Protein AF-A0A8T4H0W1-F1 (afdb_monomer)

Structure (mmCIF, N/CA/C/O backbone):
data_AF-A0A8T4H0W1-F1
#
_entry.id   AF-A0A8T4H0W1-F1
#
loop_
_atom_site.group_PDB
_atom_site.id
_atom_site.type_symbol
_atom_site.label_atom_id
_atom_site.label_alt_id
_atom_site.label_comp_id
_atom_site.label_asym_id
_atom_site.label_entity_id
_atom_site.label_seq_id
_atom_site.pdbx_PDB_ins_code
_atom_site.Cartn_x
_atom_site.Cartn_y
_atom_site.Cartn_z
_atom_site.occupancy
_atom_site.B_iso_or_equiv
_atom_site.auth_seq_id
_atom_site.auth_comp_id
_atom_site.auth_asym_id
_atom_site.auth_atom_id
_atom_site.pdbx_PDB_model_num
ATOM 1 N N . MET A 1 1 ? -12.159 -59.576 -8.778 1.00 46.31 1 MET A N 1
ATOM 2 C CA . MET A 1 1 ? -11.581 -59.715 -7.420 1.00 46.31 1 MET A CA 1
ATOM 3 C C . MET A 1 1 ? -10.291 -60.525 -7.482 1.00 46.31 1 MET A C 1
ATOM 5 O O . MET A 1 1 ? -10.367 -61.716 -7.744 1.00 46.31 1 MET A O 1
ATOM 9 N N . LYS A 1 2 ? -9.128 -59.912 -7.227 1.00 35.97 2 LYS A N 1
ATOM 10 C CA . LYS A 1 2 ? -7.898 -60.604 -6.795 1.00 35.97 2 LYS A CA 1
ATOM 11 C C . LYS A 1 2 ? -7.180 -59.714 -5.774 1.00 35.97 2 LYS A C 1
ATOM 13 O O . LYS A 1 2 ? -7.094 -58.505 -5.966 1.00 35.97 2 LYS A O 1
ATOM 18 N N . ARG A 1 3 ? -6.802 -60.322 -4.647 1.00 38.62 3 ARG A N 1
ATOM 19 C CA . ARG A 1 3 ? -6.199 -59.701 -3.457 1.00 38.62 3 ARG A CA 1
ATOM 20 C C . ARG A 1 3 ? -4.683 -59.493 -3.627 1.00 38.62 3 ARG A C 1
ATOM 22 O O . ARG A 1 3 ? -4.053 -60.133 -4.459 1.00 38.62 3 ARG A O 1
ATOM 29 N N . ARG A 1 4 ? -4.188 -58.576 -2.790 1.00 47.25 4 ARG A N 1
ATOM 30 C CA . ARG A 1 4 ? -2.838 -58.018 -2.573 1.00 47.25 4 ARG A CA 1
ATOM 31 C C . ARG A 1 4 ? -1.704 -59.043 -2.409 1.00 47.25 4 ARG A C 1
ATOM 33 O O . ARG A 1 4 ? -1.961 -60.139 -1.933 1.00 47.25 4 ARG A O 1
ATOM 40 N N . ASN A 1 5 ? -0.467 -58.573 -2.609 1.00 34.94 5 ASN A N 1
ATOM 41 C CA . ASN A 1 5 ? 0.683 -58.871 -1.743 1.00 34.94 5 ASN A CA 1
ATOM 42 C C . ASN A 1 5 ? 1.580 -57.621 -1.612 1.00 34.94 5 ASN A C 1
ATOM 44 O O . ASN A 1 5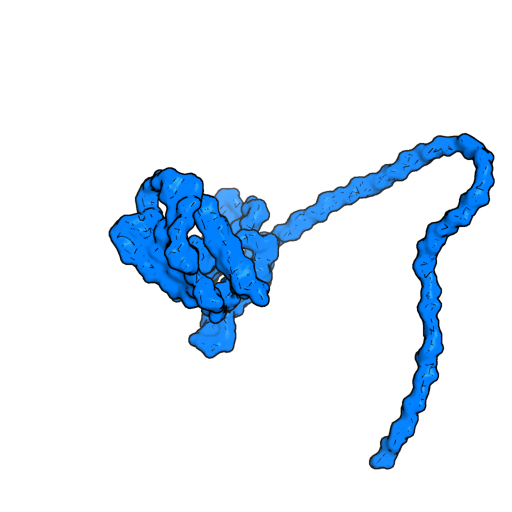 ? 1.856 -56.949 -2.601 1.00 34.94 5 ASN A O 1
ATOM 48 N N . TYR A 1 6 ? 1.981 -57.320 -0.375 1.00 40.03 6 TYR A N 1
ATOM 49 C CA . TYR A 1 6 ? 2.989 -56.332 0.040 1.00 40.03 6 TYR A CA 1
ATOM 50 C C . TYR A 1 6 ? 4.237 -57.089 0.530 1.00 40.03 6 TYR A C 1
ATOM 52 O O . TYR A 1 6 ? 4.055 -58.184 1.055 1.00 40.03 6 TYR A O 1
ATOM 60 N N . LEU A 1 7 ? 5.435 -56.493 0.390 1.00 37.09 7 LEU A N 1
ATOM 61 C CA . LEU A 1 7 ? 6.687 -56.623 1.192 1.00 37.09 7 LEU A CA 1
ATOM 62 C C . LEU A 1 7 ? 7.820 -55.942 0.370 1.00 37.09 7 LEU A C 1
ATOM 64 O O . LEU A 1 7 ? 8.020 -56.311 -0.781 1.00 37.09 7 LEU A O 1
ATOM 68 N N . THR A 1 8 ? 8.338 -54.758 0.738 1.00 37.19 8 THR A N 1
ATOM 69 C CA . THR A 1 8 ? 9.458 -54.418 1.667 1.00 37.19 8 THR A CA 1
ATOM 70 C C . THR A 1 8 ? 10.874 -54.845 1.250 1.00 37.19 8 THR A C 1
ATOM 72 O O . THR A 1 8 ? 11.216 -56.016 1.369 1.00 37.19 8 THR A O 1
ATOM 75 N N . THR A 1 9 ? 11.707 -53.834 0.973 1.00 41.16 9 THR A N 1
ATOM 76 C CA . THR A 1 9 ? 13.179 -53.747 1.159 1.00 41.16 9 THR A CA 1
ATOM 77 C C . THR A 1 9 ? 13.434 -52.228 1.257 1.00 41.16 9 THR A C 1
ATOM 79 O O . THR A 1 9 ? 13.045 -51.522 0.335 1.00 41.16 9 THR A O 1
ATOM 82 N N . VAL A 1 10 ? 13.793 -51.543 2.351 1.00 37.66 10 VAL A N 1
ATOM 83 C CA . VAL A 1 10 ? 14.810 -51.654 3.421 1.00 37.66 10 VAL A CA 1
ATOM 84 C C . VAL A 1 10 ? 16.250 -51.736 2.913 1.00 37.66 10 VAL A C 1
ATOM 86 O O . VAL A 1 10 ? 16.681 -52.774 2.433 1.00 37.66 10 VAL A O 1
ATOM 89 N N . GLY A 1 11 ? 16.994 -50.646 3.118 1.00 31.00 11 GLY A N 1
ATOM 90 C CA . GLY A 1 11 ? 18.449 -50.545 2.963 1.00 31.00 11 GLY A CA 1
ATOM 91 C C . GLY A 1 11 ? 18.825 -49.468 1.943 1.00 31.00 11 GLY A C 1
ATOM 92 O O . GLY A 1 11 ? 18.401 -49.535 0.802 1.00 31.00 11 GLY A O 1
ATOM 93 N N . GLY A 1 12 ? 19.584 -48.427 2.257 1.00 31.94 12 GLY A N 1
ATOM 94 C CA . GLY A 1 12 ? 20.280 -48.066 3.480 1.00 31.94 12 GLY A CA 1
ATOM 95 C C . GLY A 1 12 ? 21.006 -46.741 3.228 1.00 31.94 12 GLY A C 1
ATOM 96 O O . GLY A 1 12 ? 21.471 -46.470 2.125 1.00 31.94 12 GLY A O 1
ATOM 97 N N . ILE A 1 13 ? 21.024 -45.915 4.265 1.00 37.56 13 ILE A N 1
ATOM 98 C CA . ILE A 1 13 ? 21.773 -44.663 4.432 1.00 37.56 13 ILE A CA 1
ATOM 99 C C . ILE A 1 13 ? 23.273 -45.006 4.298 1.00 37.56 13 ILE A C 1
ATOM 101 O O . ILE A 1 13 ? 23.685 -46.068 4.756 1.00 37.56 13 ILE A O 1
ATOM 105 N N . ALA A 1 14 ? 24.117 -44.254 3.594 1.00 36.09 14 ALA A N 1
ATOM 106 C CA . ALA A 1 14 ? 24.919 -43.112 4.063 1.00 36.09 14 ALA A CA 1
ATOM 107 C C . ALA A 1 14 ? 26.118 -43.034 3.078 1.00 36.09 14 ALA A C 1
ATOM 109 O O . ALA A 1 14 ? 26.501 -44.053 2.514 1.00 36.09 14 ALA A O 1
ATOM 110 N N . LEU A 1 15 ? 26.756 -41.900 2.796 1.00 37.56 15 LEU A N 1
ATOM 111 C CA . LEU A 1 15 ? 27.700 -41.276 3.718 1.00 37.56 15 LEU A CA 1
ATOM 112 C C . LEU A 1 15 ? 28.045 -39.860 3.238 1.00 37.56 15 LEU A C 1
ATOM 114 O O . LEU A 1 15 ? 28.548 -39.644 2.139 1.00 37.56 15 LEU A O 1
ATOM 118 N N . THR A 1 16 ? 27.800 -38.918 4.140 1.00 44.41 16 THR A N 1
ATOM 119 C CA . THR A 1 16 ? 28.558 -37.681 4.347 1.00 44.41 16 THR A CA 1
ATOM 120 C C . THR A 1 16 ? 30.069 -37.894 4.181 1.00 44.41 16 THR A C 1
ATOM 122 O O . THR A 1 16 ? 30.582 -38.869 4.742 1.00 44.41 16 THR A O 1
ATOM 125 N N . PRO A 1 17 ? 30.828 -36.985 3.543 1.00 39.78 17 PRO A N 1
ATOM 126 C CA . PRO A 1 17 ? 32.269 -36.970 3.733 1.00 39.78 17 PRO A CA 1
ATOM 127 C C . PRO A 1 17 ? 32.558 -36.489 5.160 1.00 39.78 17 PRO A C 1
ATOM 129 O O . PRO A 1 17 ? 32.426 -35.312 5.492 1.00 39.78 17 PRO A O 1
ATOM 132 N N . ALA A 1 18 ? 32.900 -37.443 6.023 1.00 39.34 18 ALA A N 1
ATOM 133 C CA . ALA A 1 18 ? 33.530 -37.168 7.298 1.00 39.34 18 ALA A CA 1
ATOM 134 C C . ALA A 1 18 ? 34.928 -36.597 7.029 1.00 39.34 18 ALA A C 1
ATOM 136 O O . ALA A 1 18 ? 35.741 -37.217 6.345 1.00 39.34 18 ALA A O 1
ATOM 137 N N . LEU A 1 19 ? 35.186 -35.407 7.572 1.00 35.00 19 LEU A N 1
ATOM 138 C CA . LEU A 1 19 ? 36.521 -34.846 7.739 1.00 35.00 19 LEU A CA 1
ATOM 139 C C . LEU A 1 19 ? 37.383 -35.854 8.510 1.00 35.00 19 LEU A C 1
ATOM 141 O O . LEU A 1 19 ? 37.172 -36.089 9.701 1.00 35.00 19 LEU A O 1
ATOM 145 N N . SER A 1 20 ? 38.339 -36.465 7.816 1.00 37.50 20 SER A N 1
ATOM 146 C CA . SER A 1 20 ? 39.337 -37.350 8.407 1.00 37.50 20 SER A CA 1
ATOM 147 C C . SER A 1 20 ? 40.254 -36.548 9.330 1.00 37.50 20 SER A C 1
ATOM 149 O O . SER A 1 20 ? 41.149 -35.841 8.874 1.00 37.50 20 SER A O 1
ATOM 151 N N . LEU A 1 21 ? 40.046 -36.673 10.643 1.00 35.25 21 LEU A N 1
ATOM 152 C CA . LEU A 1 21 ? 41.054 -36.339 11.644 1.00 35.25 21 LEU A CA 1
ATOM 153 C C . LEU A 1 21 ? 42.118 -37.444 11.661 1.00 35.25 21 LEU A C 1
ATOM 155 O O . LEU A 1 21 ? 41.905 -38.513 12.230 1.00 35.25 21 LEU A O 1
ATOM 159 N N . GLY A 1 22 ? 43.277 -37.160 11.072 1.00 33.25 22 GLY A N 1
ATOM 160 C CA . GLY A 1 22 ? 44.528 -37.870 11.329 1.00 33.25 22 GLY A CA 1
ATOM 161 C C . GLY A 1 22 ? 45.563 -36.898 11.897 1.00 33.25 22 GLY A C 1
ATOM 162 O O . GLY A 1 22 ? 45.984 -35.979 11.205 1.00 33.25 22 GLY A O 1
ATOM 163 N N . LYS A 1 23 ? 45.953 -37.086 13.164 1.00 33.88 23 LYS A N 1
ATOM 164 C CA . LYS A 1 23 ? 47.237 -36.613 13.730 1.00 33.88 23 LYS A CA 1
ATOM 165 C C . LYS A 1 23 ? 48.342 -37.550 13.182 1.00 33.88 23 LYS A C 1
ATOM 167 O O . LYS A 1 23 ? 48.035 -38.715 12.957 1.00 33.88 23 LYS A O 1
ATOM 172 N N . THR A 1 24 ? 49.606 -37.195 12.941 1.00 30.95 24 THR A N 1
ATOM 173 C CA . THR A 1 24 ? 50.511 -36.229 13.586 1.00 30.95 24 THR A CA 1
ATOM 174 C C . THR A 1 24 ? 51.762 -36.044 12.698 1.00 30.95 24 THR A C 1
ATOM 176 O O . THR A 1 24 ? 52.096 -36.953 11.948 1.00 30.95 24 THR A O 1
ATOM 179 N N . GLU A 1 25 ? 52.465 -34.927 12.926 1.00 32.19 25 GLU A N 1
ATOM 180 C CA . GLU A 1 25 ? 53.900 -34.645 12.685 1.00 32.19 25 GLU A CA 1
ATOM 181 C C . GLU A 1 25 ? 54.386 -34.133 11.311 1.00 32.19 25 GLU A C 1
ATOM 183 O O . GLU A 1 25 ? 54.491 -34.859 10.333 1.00 32.19 25 GLU A O 1
ATOM 188 N N . SER A 1 26 ? 54.737 -32.837 11.353 1.00 33.09 26 SER A N 1
ATOM 189 C CA . SER A 1 26 ? 55.930 -32.177 10.800 1.00 33.09 26 SER A CA 1
ATOM 190 C C . SER A 1 26 ? 56.302 -32.414 9.336 1.00 33.09 26 SER A C 1
ATOM 192 O O . SER A 1 26 ? 56.886 -33.431 9.000 1.00 33.09 26 SER A O 1
ATOM 194 N N . GLU A 1 27 ? 56.128 -31.388 8.500 1.00 35.34 27 GLU A N 1
ATOM 195 C CA . GLU A 1 27 ? 57.231 -30.542 8.015 1.00 35.34 27 GLU A CA 1
ATOM 196 C C . GLU A 1 27 ? 56.686 -29.419 7.111 1.00 35.34 27 GLU A C 1
ATOM 198 O O . GLU A 1 27 ? 55.666 -29.540 6.440 1.00 35.34 27 GLU A O 1
ATOM 203 N N . THR A 1 28 ? 57.346 -28.275 7.222 1.00 37.75 28 THR A N 1
ATOM 204 C CA . THR A 1 28 ? 57.132 -26.980 6.574 1.00 37.75 28 THR A CA 1
ATOM 205 C C . THR A 1 28 ? 57.021 -27.072 5.049 1.00 37.75 28 THR A C 1
ATOM 207 O O . THR A 1 28 ? 57.915 -27.652 4.452 1.00 37.75 28 THR A O 1
ATOM 210 N N . GLU A 1 29 ? 56.020 -26.424 4.429 1.00 37.69 29 GLU A N 1
ATOM 211 C CA . GLU A 1 29 ? 56.131 -25.683 3.148 1.00 37.69 29 GLU A CA 1
ATOM 212 C C . GLU A 1 29 ? 54.810 -24.947 2.789 1.00 37.69 29 GLU A C 1
ATOM 214 O O . GLU A 1 29 ? 53.766 -25.245 3.374 1.00 37.69 29 GLU A O 1
ATOM 219 N N . PRO A 1 30 ? 54.855 -23.880 1.960 1.00 46.12 30 PRO A N 1
ATOM 220 C CA . PRO A 1 30 ? 53.971 -22.723 2.082 1.00 46.12 30 PRO A CA 1
ATOM 221 C C . PRO A 1 30 ? 52.577 -22.941 1.490 1.00 46.12 30 PRO A C 1
ATOM 223 O O . PRO A 1 30 ? 52.388 -23.573 0.455 1.00 46.12 30 PRO A O 1
ATOM 226 N N . ASN A 1 31 ? 51.606 -22.336 2.168 1.00 39.41 31 ASN A N 1
ATOM 227 C CA . ASN A 1 31 ? 50.200 -22.265 1.799 1.00 39.41 31 ASN A CA 1
ATOM 228 C C . ASN A 1 31 ? 50.050 -21.634 0.396 1.00 39.41 31 ASN A C 1
ATOM 230 O O . ASN A 1 31 ? 50.430 -20.470 0.242 1.00 39.41 31 ASN A O 1
ATOM 234 N N . PRO A 1 32 ? 49.513 -22.330 -0.624 1.00 45.41 32 PRO A N 1
ATOM 235 C CA . PRO A 1 32 ? 49.050 -21.639 -1.812 1.00 45.41 32 PRO A CA 1
ATOM 236 C C . PRO A 1 32 ? 47.817 -20.841 -1.390 1.00 45.41 32 PRO A C 1
ATOM 238 O O . PRO A 1 32 ? 46.859 -21.403 -0.856 1.00 45.41 32 PRO A O 1
ATOM 241 N N . GLU A 1 33 ? 47.867 -19.523 -1.566 1.00 48.62 33 GLU A N 1
ATOM 242 C CA . GLU A 1 33 ? 46.694 -18.664 -1.451 1.00 48.62 33 GLU A CA 1
ATOM 243 C C . GLU A 1 33 ? 45.591 -19.273 -2.320 1.00 48.62 33 GLU A C 1
ATOM 245 O O . GLU A 1 33 ? 45.670 -19.286 -3.548 1.00 48.62 33 GLU A O 1
ATOM 250 N N . ILE A 1 34 ? 44.583 -19.862 -1.675 1.00 47.75 34 ILE A N 1
ATOM 251 C CA . ILE A 1 34 ? 43.352 -20.233 -2.352 1.00 47.75 34 ILE A CA 1
ATOM 252 C C . ILE A 1 34 ? 42.709 -18.895 -2.695 1.00 47.75 34 ILE A C 1
ATOM 254 O O . ILE A 1 34 ? 42.067 -18.272 -1.849 1.00 47.75 34 ILE A O 1
ATOM 258 N N . GLU A 1 35 ? 42.937 -18.425 -3.919 1.00 49.16 35 GLU A N 1
ATOM 259 C CA . GLU A 1 35 ? 42.109 -17.397 -4.527 1.00 49.16 35 GLU A CA 1
ATOM 260 C C . GLU A 1 35 ? 40.677 -17.934 -4.491 1.00 49.16 35 GLU A C 1
ATOM 262 O O . GLU A 1 35 ? 40.277 -18.783 -5.289 1.00 49.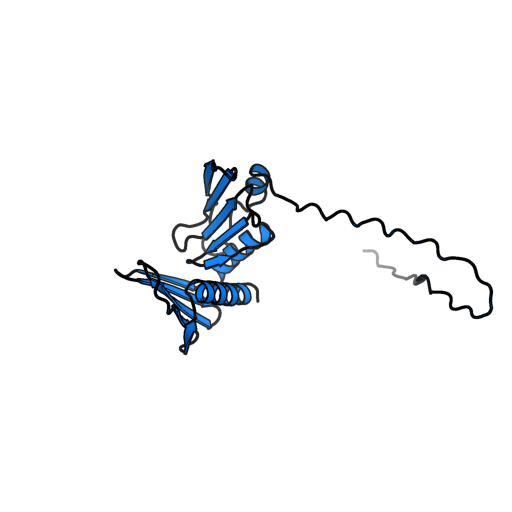16 35 GLU A O 1
ATOM 267 N N . HIS A 1 36 ? 39.906 -17.500 -3.493 1.00 48.53 36 HIS A N 1
ATOM 268 C CA . HIS A 1 36 ? 38.467 -17.665 -3.531 1.00 48.53 36 HIS A CA 1
ATOM 269 C C . HIS A 1 36 ? 38.019 -16.994 -4.832 1.00 48.53 36 HIS A C 1
ATOM 271 O O . HIS A 1 36 ? 38.284 -15.797 -4.982 1.00 48.53 36 HIS A O 1
ATOM 277 N N . PRO A 1 37 ? 37.384 -17.712 -5.780 1.00 49.34 37 PRO A N 1
ATOM 278 C CA . PRO A 1 37 ? 36.810 -17.045 -6.933 1.00 49.34 37 PRO A CA 1
ATOM 279 C C . PRO A 1 37 ? 35.890 -15.964 -6.380 1.00 49.34 37 PRO A C 1
ATOM 281 O O . PRO A 1 37 ? 35.020 -16.254 -5.551 1.00 49.34 37 PRO A O 1
ATOM 284 N N . ALA A 1 38 ? 36.157 -14.712 -6.756 1.00 57.47 38 ALA A N 1
ATOM 285 C CA . ALA A 1 38 ? 35.296 -13.602 -6.407 1.00 57.47 38 ALA A CA 1
ATOM 286 C C . ALA A 1 38 ? 33.884 -14.013 -6.824 1.00 57.47 38 ALA A C 1
ATOM 288 O O . ALA A 1 38 ? 33.645 -14.289 -7.999 1.00 57.47 38 ALA A O 1
ATOM 289 N N . LEU A 1 39 ? 32.985 -14.157 -5.848 1.00 56.38 39 LEU A N 1
ATOM 290 C CA . LEU A 1 39 ? 31.579 -14.391 -6.131 1.00 56.38 39 LEU A CA 1
ATOM 291 C C . LEU A 1 39 ? 31.144 -13.211 -6.992 1.00 56.38 39 LEU A C 1
ATOM 293 O O . L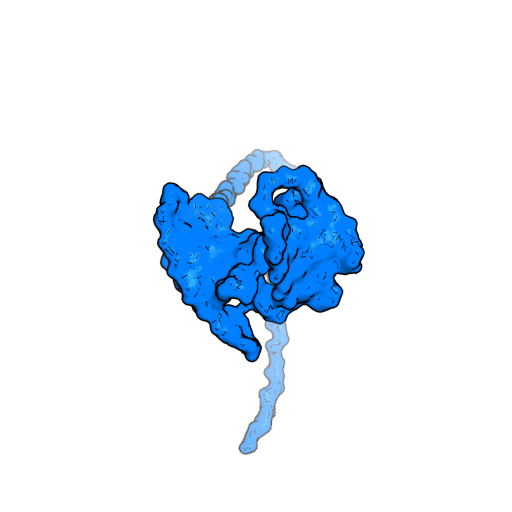EU A 1 39 ? 31.120 -12.078 -6.504 1.00 56.38 39 LEU A O 1
ATOM 297 N N . GLU A 1 40 ? 30.889 -13.459 -8.277 1.00 50.84 40 GLU A N 1
ATOM 298 C CA . GLU A 1 40 ? 30.297 -12.445 -9.135 1.00 50.84 40 GLU A CA 1
ATOM 299 C C . GLU A 1 40 ? 29.036 -11.941 -8.423 1.00 50.84 40 GLU A C 1
ATOM 301 O O . GLU A 1 40 ? 28.272 -12.757 -7.885 1.00 50.84 40 GLU A O 1
ATOM 306 N N . PRO A 1 41 ? 28.841 -10.615 -8.317 1.00 48.56 41 PRO A N 1
ATOM 307 C CA . PRO A 1 41 ? 27.645 -10.087 -7.689 1.00 48.56 41 PRO A CA 1
ATOM 308 C C . PRO A 1 41 ? 26.445 -10.687 -8.419 1.00 48.56 41 PRO A C 1
ATOM 310 O O . PRO A 1 41 ? 26.367 -10.600 -9.642 1.00 48.56 41 PRO A O 1
ATOM 313 N N . LEU A 1 42 ? 25.550 -11.337 -7.667 1.00 52.75 42 LEU A N 1
ATOM 314 C CA . LEU A 1 42 ? 24.282 -11.840 -8.191 1.00 52.75 42 LEU A CA 1
ATOM 315 C C . LEU A 1 42 ? 23.647 -10.711 -9.004 1.00 52.75 42 LEU A C 1
ATOM 317 O O . LEU A 1 42 ? 23.362 -9.654 -8.437 1.00 52.75 42 LEU A O 1
ATOM 321 N N . GLU A 1 43 ? 23.490 -10.903 -10.316 1.00 55.00 43 GLU A N 1
ATOM 322 C CA . GLU A 1 43 ? 22.835 -9.912 -11.164 1.00 55.00 43 GLU A CA 1
ATOM 323 C C . GLU A 1 43 ? 21.490 -9.553 -10.523 1.00 55.00 43 GLU A C 1
ATOM 325 O O . GLU A 1 43 ? 20.661 -10.429 -10.259 1.00 55.00 43 GLU A O 1
ATOM 330 N N . GLU A 1 44 ? 21.278 -8.267 -10.229 1.00 62.66 44 GLU A N 1
ATOM 331 C CA . GLU A 1 44 ? 19.968 -7.782 -9.812 1.00 62.66 44 GLU A CA 1
ATOM 332 C C . GLU A 1 44 ? 18.979 -8.148 -10.922 1.00 62.66 44 GLU A C 1
ATOM 334 O O . GLU A 1 44 ? 19.037 -7.603 -12.027 1.00 62.66 44 GLU A O 1
ATOM 339 N N . VAL A 1 45 ? 18.086 -9.103 -10.659 1.00 71.81 45 VAL A N 1
ATOM 340 C CA . VAL A 1 45 ? 17.085 -9.544 -11.633 1.00 71.81 45 VAL A CA 1
ATOM 341 C C . VAL A 1 45 ? 16.090 -8.401 -11.844 1.00 71.81 45 VAL A C 1
ATOM 343 O O . VAL A 1 45 ? 15.132 -8.239 -11.089 1.00 71.81 45 VAL A O 1
ATOM 346 N N . ARG A 1 46 ? 16.331 -7.572 -12.865 1.00 85.75 46 ARG A N 1
ATOM 347 C CA . ARG A 1 46 ? 15.464 -6.442 -13.228 1.00 85.75 46 ARG A CA 1
ATOM 348 C C . ARG A 1 46 ? 14.398 -6.885 -14.219 1.00 85.75 46 ARG A C 1
ATOM 350 O O . ARG A 1 46 ? 14.698 -7.499 -15.236 1.00 85.75 46 ARG A O 1
ATOM 357 N N . LEU A 1 47 ? 13.152 -6.506 -13.957 1.00 88.56 47 LEU A N 1
ATOM 358 C CA . LEU A 1 47 ? 12.021 -6.787 -14.837 1.00 88.56 47 LEU A CA 1
ATOM 359 C C . LEU A 1 47 ? 11.991 -5.803 -16.006 1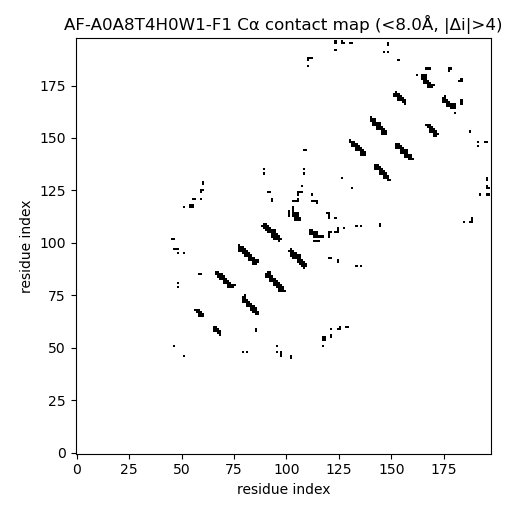.00 88.56 47 LEU A C 1
ATOM 361 O O . LEU A 1 47 ? 12.008 -4.583 -15.793 1.00 88.56 47 LEU A O 1
ATOM 365 N N . ALA A 1 48 ? 11.849 -6.314 -17.229 1.00 92.31 48 ALA A N 1
ATOM 366 C CA . ALA A 1 48 ? 11.487 -5.489 -18.374 1.00 92.31 48 ALA A CA 1
ATOM 367 C C . ALA A 1 48 ? 9.995 -5.081 -18.316 1.00 92.31 48 ALA A C 1
ATOM 369 O O . ALA A 1 48 ? 9.173 -5.781 -17.714 1.00 92.31 48 ALA A O 1
ATOM 370 N N . PRO A 1 49 ? 9.580 -3.984 -18.980 1.00 92.69 49 PRO A N 1
ATOM 371 C CA . PRO A 1 49 ? 8.195 -3.511 -18.908 1.00 92.69 49 PRO A CA 1
ATOM 372 C C . PRO A 1 49 ? 7.138 -4.512 -19.403 1.00 92.69 49 PRO A C 1
ATOM 374 O O . PRO A 1 49 ? 6.030 -4.567 -18.867 1.00 92.69 49 PRO A O 1
ATOM 377 N N . GLU A 1 50 ? 7.460 -5.299 -20.430 1.00 92.69 50 GLU A N 1
ATOM 378 C CA . GLU A 1 50 ? 6.551 -6.319 -20.971 1.00 92.69 50 GLU A CA 1
ATOM 379 C C . GLU A 1 50 ? 6.474 -7.551 -20.059 1.00 92.69 50 GLU A C 1
ATOM 381 O O . GLU A 1 50 ? 5.404 -8.135 -19.889 1.00 92.69 50 GLU A O 1
ATOM 386 N N . GLU A 1 51 ? 7.575 -7.899 -19.390 1.00 91.94 51 GLU A N 1
ATOM 387 C CA . GLU A 1 51 ? 7.591 -8.963 -18.384 1.00 91.94 51 GLU A CA 1
ATOM 388 C C . GLU A 1 51 ? 6.768 -8.578 -17.162 1.00 91.94 51 GLU A C 1
ATOM 390 O O . GLU A 1 51 ? 5.980 -9.390 -16.685 1.00 91.94 51 GLU A O 1
ATOM 395 N N . TYR A 1 52 ? 6.876 -7.325 -16.711 1.00 93.56 52 TYR A N 1
ATOM 396 C CA . TYR A 1 52 ? 6.032 -6.783 -15.651 1.00 93.56 52 TYR A CA 1
ATOM 397 C C . TYR A 1 52 ? 4.539 -6.950 -15.970 1.00 93.56 52 TYR A C 1
ATOM 399 O O . TYR A 1 52 ? 3.795 -7.465 -15.138 1.00 93.56 52 TYR A O 1
ATOM 407 N N . LYS A 1 53 ? 4.094 -6.560 -17.173 1.00 91.81 53 LYS A N 1
ATOM 408 C CA . LYS A 1 53 ? 2.681 -6.694 -17.573 1.00 91.81 53 LYS A CA 1
ATOM 409 C C . LYS A 1 53 ? 2.235 -8.151 -17.659 1.00 91.81 53 LYS A C 1
ATOM 411 O O . LYS A 1 53 ? 1.120 -8.460 -17.265 1.00 91.81 53 LYS A O 1
ATOM 416 N N . ARG A 1 54 ? 3.101 -9.038 -18.157 1.00 90.62 54 ARG A N 1
ATOM 417 C CA . ARG A 1 54 ? 2.810 -10.474 -18.280 1.00 90.62 54 ARG A CA 1
ATOM 418 C C . ARG A 1 54 ? 2.716 -11.174 -16.922 1.00 90.62 54 ARG A C 1
ATOM 420 O O . ARG A 1 54 ? 1.929 -12.101 -16.778 1.00 90.62 54 ARG A O 1
ATOM 427 N N . LEU A 1 55 ? 3.558 -10.782 -15.967 1.00 90.12 55 LEU A N 1
ATOM 428 C CA . LEU A 1 55 ? 3.663 -11.433 -14.658 1.00 90.12 55 LEU A CA 1
ATOM 429 C C . LEU A 1 55 ? 2.716 -10.843 -13.611 1.00 90.12 55 LEU A C 1
ATOM 431 O O . LEU A 1 55 ? 2.413 -11.515 -12.626 1.00 90.12 55 LEU A O 1
ATOM 435 N N . LEU A 1 56 ? 2.266 -9.598 -13.783 1.00 90.56 56 LEU A N 1
ATOM 436 C CA . LEU A 1 56 ? 1.287 -9.008 -12.883 1.00 90.56 56 LEU A CA 1
ATOM 437 C C . LEU A 1 56 ? -0.065 -9.720 -13.075 1.00 90.56 56 LEU A C 1
ATOM 439 O O . LEU A 1 56 ? -0.535 -9.806 -14.210 1.00 90.56 56 LEU A O 1
ATOM 443 N N . PRO A 1 57 ? -0.716 -10.199 -11.999 1.00 86.31 57 PRO A N 1
ATOM 444 C CA . PRO A 1 57 ? -2.034 -10.808 -12.111 1.00 86.31 57 PRO A CA 1
ATOM 445 C C . PRO A 1 57 ? -3.029 -9.877 -12.798 1.00 86.31 57 PRO A C 1
ATOM 447 O O . PRO A 1 57 ? -3.107 -8.691 -12.496 1.00 86.31 57 PRO A O 1
ATOM 450 N N . THR A 1 58 ? -3.815 -10.409 -13.726 1.00 84.81 58 THR A N 1
ATOM 451 C CA . THR A 1 58 ? -4.847 -9.614 -14.400 1.00 84.81 58 THR A CA 1
ATOM 452 C C . THR A 1 58 ? -6.074 -9.392 -13.524 1.00 84.81 58 THR A C 1
ATOM 454 O O . THR A 1 58 ? -6.852 -8.478 -13.789 1.00 84.81 58 THR A O 1
ATOM 457 N N . VAL A 1 59 ? -6.234 -10.219 -12.487 1.00 82.50 59 VAL A N 1
ATOM 458 C CA . VAL A 1 59 ? -7.353 -10.202 -11.546 1.00 82.50 59 VAL A CA 1
ATOM 459 C C . VAL A 1 59 ? -6.842 -10.424 -10.122 1.00 82.50 59 VAL A C 1
ATOM 461 O O . VAL A 1 59 ? -5.957 -11.255 -9.906 1.00 82.50 59 VAL A O 1
ATOM 464 N N . ILE A 1 60 ? -7.418 -9.708 -9.154 1.00 79.56 60 ILE A N 1
ATOM 465 C CA . ILE A 1 60 ? -7.270 -9.968 -7.710 1.00 79.56 60 ILE A CA 1
ATOM 466 C C . ILE A 1 60 ? -8.652 -10.017 -7.022 1.00 79.56 60 ILE A C 1
ATOM 468 O O . ILE A 1 60 ? -9.619 -9.479 -7.565 1.00 79.56 60 ILE A O 1
ATOM 472 N N . GLY A 1 61 ? -8.735 -10.645 -5.839 1.00 68.62 61 GLY A N 1
ATOM 473 C CA . GLY A 1 61 ? -9.986 -10.847 -5.077 1.00 68.62 61 GLY A CA 1
ATOM 474 C C . GLY A 1 61 ? -10.677 -12.187 -5.383 1.00 68.62 61 GLY A C 1
ATOM 475 O O . GLY A 1 61 ? -10.429 -12.772 -6.437 1.00 68.62 61 GLY A O 1
ATOM 476 N N . VAL A 1 62 ? -11.487 -12.731 -4.452 1.00 61.47 62 VAL A N 1
ATOM 477 C CA . VAL A 1 62 ? -12.086 -14.079 -4.643 1.00 61.47 62 VAL A CA 1
ATOM 478 C C . VAL A 1 62 ? -13.524 -14.294 -4.141 1.00 61.47 62 VAL A C 1
ATOM 480 O O . VAL A 1 62 ? -14.071 -15.346 -4.439 1.00 61.47 62 VAL A O 1
ATOM 483 N N . GLU A 1 63 ? -14.194 -13.376 -3.436 1.00 53.84 63 GLU A N 1
ATOM 484 C CA . GLU A 1 63 ? -15.514 -13.721 -2.846 1.00 53.84 63 GLU A CA 1
ATOM 485 C C . GLU A 1 63 ? -16.656 -12.733 -3.153 1.00 53.84 63 GLU A C 1
ATOM 487 O O . GLU A 1 63 ? -17.763 -13.198 -3.401 1.00 53.84 63 GLU A O 1
ATOM 492 N N . ASP A 1 64 ? -16.399 -11.426 -3.305 1.00 51.78 64 ASP A N 1
ATOM 493 C CA . ASP A 1 64 ? -17.462 -10.419 -3.541 1.00 51.78 64 ASP A CA 1
ATOM 494 C C . ASP A 1 64 ? -17.242 -9.525 -4.781 1.00 51.78 64 ASP A C 1
ATOM 496 O O . ASP A 1 64 ? -17.956 -8.547 -5.010 1.00 51.78 64 ASP A O 1
ATOM 500 N N . GLY A 1 65 ? -16.260 -9.865 -5.618 1.00 57.12 65 GLY A N 1
ATOM 501 C CA . GLY A 1 65 ? -15.964 -9.146 -6.855 1.00 57.12 65 GLY A CA 1
ATOM 502 C C . GLY A 1 65 ? -14.542 -9.403 -7.339 1.00 57.12 65 GLY A C 1
ATOM 503 O O . GLY A 1 65 ? -13.589 -9.343 -6.568 1.00 57.12 65 GLY A O 1
ATOM 504 N N . THR A 1 66 ? -14.394 -9.703 -8.625 1.00 69.62 66 THR A N 1
ATOM 505 C CA . THR A 1 66 ? -13.090 -9.776 -9.287 1.00 69.62 66 THR A CA 1
ATOM 506 C C . THR A 1 66 ? -12.672 -8.381 -9.722 1.00 69.62 66 THR A C 1
ATOM 508 O O . THR A 1 66 ? -13.393 -7.724 -10.475 1.00 69.62 66 THR A O 1
ATOM 511 N N . LEU A 1 67 ? -11.506 -7.930 -9.268 1.00 75.31 67 LEU A N 1
ATOM 512 C CA . LEU A 1 67 ? -10.944 -6.647 -9.667 1.00 75.31 67 LEU A CA 1
ATOM 513 C C . LEU A 1 67 ? -10.008 -6.842 -10.857 1.00 75.31 67 LEU A C 1
ATOM 515 O O . LEU A 1 67 ? -8.965 -7.479 -10.717 1.00 75.31 67 LEU A O 1
ATOM 519 N N . GLU A 1 68 ? -10.369 -6.295 -12.014 1.00 82.44 68 GLU A N 1
ATOM 520 C CA . GLU A 1 68 ? -9.559 -6.372 -13.231 1.00 82.44 68 GLU A CA 1
ATOM 521 C C . GLU A 1 68 ? -8.493 -5.277 -13.282 1.00 82.44 68 GLU A C 1
ATOM 523 O O . GLU A 1 68 ? -8.712 -4.132 -12.875 1.00 82.44 68 GLU A O 1
ATOM 528 N N . VAL A 1 69 ? -7.326 -5.624 -13.819 1.00 86.38 69 VAL A N 1
ATOM 529 C CA . VAL A 1 69 ? -6.218 -4.686 -13.955 1.00 86.38 69 VAL A CA 1
ATOM 530 C C . VAL A 1 69 ? -6.387 -3.773 -15.173 1.00 86.38 69 VAL A C 1
ATOM 532 O O . VAL A 1 69 ? -6.665 -4.215 -16.285 1.00 86.38 69 VAL A O 1
ATOM 535 N N . SER A 1 70 ? -6.123 -2.482 -14.987 1.00 87.19 70 SER A N 1
ATOM 536 C CA . SER A 1 70 ? -5.951 -1.513 -16.075 1.00 87.19 70 SER A CA 1
ATOM 537 C C . SER A 1 70 ? -4.579 -0.851 -15.999 1.00 87.19 70 SER A C 1
ATOM 539 O O . SER A 1 70 ? -4.100 -0.527 -14.911 1.00 87.19 70 SER A O 1
ATOM 541 N N . HIS A 1 71 ? -3.935 -0.632 -17.148 1.00 90.94 71 HIS A N 1
ATOM 542 C CA . HIS A 1 71 ? -2.583 -0.073 -17.216 1.00 90.94 71 HIS A CA 1
ATOM 543 C C . HIS A 1 71 ? -2.577 1.339 -17.798 1.00 90.94 71 HIS A C 1
ATOM 545 O O . HIS A 1 71 ? -3.067 1.572 -18.898 1.00 90.94 71 HIS A O 1
ATOM 551 N N . ASN A 1 72 ? -1.913 2.256 -17.096 1.00 91.06 72 ASN A N 1
ATOM 552 C CA . ASN A 1 72 ? -1.519 3.556 -17.628 1.00 91.06 72 ASN A CA 1
ATOM 553 C C . ASN A 1 72 ? 0.001 3.599 -17.789 1.00 91.06 72 ASN A C 1
ATOM 555 O O . ASN A 1 72 ? 0.734 3.412 -16.812 1.00 91.06 72 ASN A O 1
ATOM 559 N N . GLU A 1 73 ? 0.469 3.872 -19.004 1.00 93.62 73 GLU A N 1
ATOM 560 C CA . GLU A 1 73 ? 1.891 3.906 -19.344 1.00 93.62 73 GLU A CA 1
ATOM 561 C C . GLU A 1 73 ? 2.376 5.341 -19.585 1.00 93.62 73 GLU A C 1
ATOM 563 O O . GLU A 1 73 ? 1.715 6.142 -20.243 1.00 93.62 73 GLU A O 1
ATOM 568 N N . PHE A 1 74 ? 3.568 5.654 -19.080 1.00 91.69 74 PHE A N 1
ATOM 569 C CA . PHE A 1 74 ? 4.212 6.954 -19.240 1.00 91.69 74 PHE A CA 1
ATOM 570 C C . PHE A 1 74 ? 5.695 6.760 -19.570 1.00 91.69 74 PHE A C 1
ATOM 572 O O . PHE A 1 74 ? 6.345 5.858 -19.039 1.00 91.69 74 PHE A O 1
ATOM 579 N N . LYS A 1 75 ? 6.251 7.629 -20.418 1.00 91.44 75 LYS A N 1
ATOM 580 C CA . LYS A 1 75 ? 7.700 7.722 -20.645 1.00 91.44 75 LYS A CA 1
ATOM 581 C C . LYS A 1 75 ? 8.272 8.833 -19.769 1.00 91.44 75 LYS A C 1
ATOM 583 O O . LYS A 1 75 ? 7.802 9.964 -19.845 1.00 91.44 75 LYS A O 1
ATOM 588 N N . LEU A 1 76 ? 9.269 8.512 -18.951 1.00 85.88 76 LEU A N 1
ATOM 589 C CA . LEU A 1 76 ? 9.983 9.451 -18.085 1.00 85.88 76 LEU A CA 1
ATOM 590 C C . LEU A 1 76 ? 11.483 9.442 -18.414 1.00 85.88 76 LEU A C 1
ATOM 592 O O . LEU A 1 76 ? 11.974 8.539 -19.088 1.00 85.88 76 LEU A O 1
ATOM 596 N N . GLY A 1 77 ? 12.239 10.406 -17.874 1.00 81.44 77 GLY A N 1
ATOM 597 C CA . GLY A 1 77 ? 13.709 10.399 -17.971 1.00 81.44 77 GLY A CA 1
ATOM 598 C C . GLY A 1 77 ? 14.354 9.141 -17.364 1.00 81.44 77 GLY A C 1
ATOM 599 O O . GLY A 1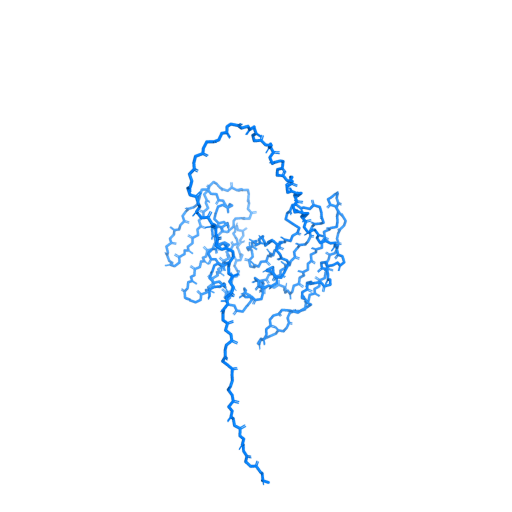 77 ? 15.418 8.710 -17.797 1.00 81.44 77 GLY A O 1
ATOM 600 N N . VAL A 1 78 ? 13.659 8.495 -16.423 1.00 80.06 78 VAL A N 1
ATOM 601 C CA . VAL A 1 78 ? 14.055 7.244 -15.753 1.00 80.06 78 VAL A CA 1
ATOM 602 C C . VAL A 1 78 ? 13.496 5.981 -16.434 1.00 80.06 78 VAL A C 1
ATOM 604 O O . VAL A 1 78 ? 13.390 4.931 -15.807 1.00 80.06 78 VAL A O 1
ATOM 607 N N . GLY A 1 79 ? 13.119 6.065 -17.712 1.00 89.69 79 GLY A N 1
ATOM 608 C CA . GLY A 1 79 ? 12.524 4.954 -18.461 1.00 89.69 79 GLY A CA 1
ATOM 609 C C . GLY A 1 79 ? 10.996 4.908 -18.365 1.00 89.69 79 GLY A C 1
ATOM 610 O O . GLY A 1 79 ? 10.334 5.934 -18.177 1.00 89.69 79 GLY A O 1
ATOM 611 N N . LYS A 1 80 ? 10.415 3.722 -18.548 1.00 92.94 80 LYS A N 1
ATOM 612 C CA . LYS A 1 80 ? 8.965 3.510 -18.539 1.00 92.94 80 LYS A CA 1
ATOM 613 C C . LYS A 1 80 ? 8.414 3.494 -17.112 1.00 92.94 80 LYS A C 1
ATOM 615 O O . LYS A 1 80 ? 8.916 2.788 -16.240 1.00 92.94 80 LYS A O 1
ATOM 620 N N . LEU A 1 81 ? 7.338 4.244 -16.893 1.00 93.69 81 LEU A N 1
ATOM 621 C CA . LEU A 1 81 ? 6.502 4.167 -15.699 1.00 93.69 81 LEU A CA 1
ATOM 622 C C . LEU A 1 81 ? 5.179 3.507 -16.087 1.00 93.69 81 LEU A C 1
ATOM 624 O O . LEU A 1 81 ? 4.460 4.032 -16.936 1.00 93.69 81 LEU A O 1
ATOM 628 N N . ILE A 1 82 ? 4.831 2.400 -15.439 1.00 94.44 82 ILE A N 1
ATOM 629 C CA . ILE A 1 82 ? 3.536 1.737 -15.624 1.00 94.44 82 ILE A CA 1
ATOM 630 C C . ILE A 1 82 ? 2.769 1.787 -14.304 1.00 94.44 82 ILE A C 1
ATOM 632 O O . ILE A 1 82 ? 3.300 1.464 -13.242 1.00 94.44 82 ILE A O 1
ATOM 636 N N . ARG A 1 83 ? 1.511 2.221 -14.351 1.00 93.25 83 ARG A N 1
ATOM 637 C CA . ARG A 1 83 ? 0.591 2.223 -13.210 1.00 93.25 83 ARG A CA 1
ATOM 638 C C . ARG A 1 83 ? -0.556 1.268 -13.498 1.00 93.25 83 ARG A C 1
ATOM 640 O O . ARG A 1 83 ? -1.355 1.549 -14.384 1.00 93.25 83 ARG A O 1
ATOM 647 N N . SER A 1 84 ? -0.633 0.195 -12.726 1.00 93.06 84 SER A N 1
ATOM 648 C CA . SER A 1 84 ? -1.616 -0.876 -12.882 1.00 93.06 84 SER A CA 1
ATOM 649 C C . SER A 1 84 ? -2.647 -0.807 -11.758 1.00 93.06 84 SER A C 1
ATOM 651 O O . SER A 1 84 ? -2.273 -0.963 -10.594 1.00 93.06 84 SER A O 1
ATOM 653 N N . TYR A 1 85 ? -3.903 -0.507 -12.083 1.00 90.06 85 TYR A N 1
ATOM 654 C CA . TYR A 1 85 ? -4.993 -0.238 -11.137 1.00 90.06 85 TYR A CA 1
ATOM 655 C C . TYR A 1 85 ? -5.990 -1.389 -11.110 1.00 90.06 85 TYR A C 1
ATOM 657 O O . TYR A 1 85 ? -6.367 -1.859 -12.175 1.00 90.06 85 TYR A O 1
ATOM 665 N N . TYR A 1 86 ? -6.453 -1.756 -9.916 1.00 86.06 86 TYR A N 1
ATOM 666 C CA . TYR A 1 86 ? -7.476 -2.790 -9.726 1.00 86.06 86 TYR A CA 1
ATOM 667 C C . TYR A 1 86 ? -8.828 -2.222 -9.258 1.00 86.06 86 TYR A C 1
ATOM 669 O O . TYR A 1 86 ? -9.864 -2.822 -9.498 1.00 86.06 86 TYR A O 1
ATOM 677 N N . SER A 1 87 ? -8.861 -1.050 -8.613 1.00 76.44 87 SER A N 1
ATOM 678 C CA . SER A 1 87 ? -10.094 -0.483 -8.038 1.00 76.44 87 SER A CA 1
ATOM 679 C C . SER A 1 87 ? -10.095 1.052 -8.002 1.00 76.44 87 SER A C 1
ATOM 681 O O . SER A 1 87 ? -9.047 1.702 -8.123 1.00 76.44 87 SER A O 1
ATOM 683 N N . HIS A 1 88 ? -11.280 1.642 -7.787 1.00 66.31 88 HIS A N 1
ATOM 684 C CA . HIS A 1 88 ? -11.453 3.094 -7.670 1.00 66.31 88 HIS A CA 1
ATOM 685 C C . HIS A 1 88 ? -11.438 3.632 -6.220 1.00 66.31 88 HIS A C 1
ATOM 687 O O . HIS A 1 88 ? -10.938 4.744 -6.031 1.00 66.31 88 HIS A O 1
ATOM 693 N N . ASP A 1 89 ? -11.854 2.873 -5.193 1.00 71.69 89 ASP A N 1
ATOM 694 C CA . ASP A 1 89 ? -11.668 3.229 -3.766 1.00 71.69 89 ASP A CA 1
ATOM 695 C C . ASP A 1 89 ? -11.810 1.995 -2.831 1.00 71.69 89 ASP A C 1
ATOM 697 O O . ASP A 1 89 ? -12.801 1.285 -2.980 1.00 71.69 89 ASP A O 1
ATOM 701 N N . PRO A 1 90 ? -10.8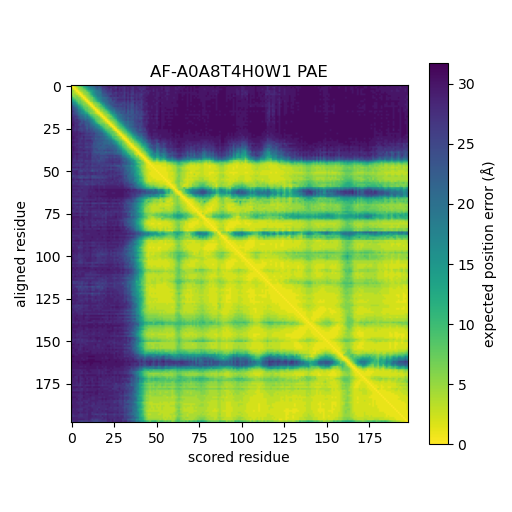79 1.720 -1.885 1.00 78.81 90 PRO A N 1
ATOM 702 C CA . PRO A 1 90 ? -9.527 2.280 -1.819 1.00 78.81 90 PRO A CA 1
ATOM 703 C C . PRO A 1 90 ? -8.800 2.065 -3.133 1.00 78.81 90 PRO A C 1
ATOM 705 O O . PRO A 1 90 ? -8.921 1.011 -3.733 1.00 78.81 90 PRO A O 1
ATOM 708 N N . THR A 1 91 ? -7.985 3.026 -3.569 1.00 82.69 91 THR A N 1
ATOM 709 C CA . THR A 1 91 ? -7.144 2.811 -4.753 1.00 82.69 91 THR A CA 1
ATOM 710 C C . THR A 1 91 ? -6.130 1.694 -4.483 1.00 82.69 91 THR A C 1
ATOM 712 O O . THR A 1 91 ? -5.160 1.923 -3.751 1.00 82.69 91 THR A O 1
ATOM 715 N N . LEU A 1 92 ? -6.328 0.534 -5.112 1.00 91.50 92 LEU A N 1
ATOM 716 C CA . LEU A 1 92 ? -5.374 -0.572 -5.160 1.00 91.50 92 LEU A CA 1
ATOM 717 C C . LEU A 1 92 ? -4.567 -0.486 -6.453 1.00 91.50 92 LEU A C 1
ATOM 719 O O . LEU A 1 92 ? -5.125 -0.446 -7.555 1.00 91.50 92 LEU A O 1
ATOM 723 N N . ARG A 1 93 ? -3.242 -0.394 -6.330 1.00 93.44 93 ARG A N 1
ATOM 724 C CA . ARG A 1 93 ? -2.376 -0.151 -7.486 1.00 93.44 93 ARG A CA 1
ATOM 725 C C . ARG A 1 93 ? -0.981 -0.719 -7.308 1.00 93.44 93 ARG A C 1
ATOM 727 O O . ARG A 1 93 ? -0.346 -0.465 -6.289 1.00 93.44 93 ARG A O 1
ATOM 734 N N . VAL A 1 94 ? -0.443 -1.326 -8.361 1.00 94.38 94 VAL A N 1
ATOM 735 C CA . VAL A 1 94 ? 0.997 -1.586 -8.499 1.00 94.38 94 VAL A CA 1
ATOM 736 C C . VAL A 1 94 ? 1.601 -0.555 -9.448 1.00 94.38 94 VAL A C 1
ATOM 738 O O . VAL A 1 94 ? 1.018 -0.197 -10.466 1.00 94.38 94 VAL A O 1
ATOM 741 N N . THR A 1 95 ? 2.754 -0.009 -9.089 1.00 94.50 95 THR A N 1
ATOM 742 C CA . THR A 1 95 ? 3.522 0.928 -9.910 1.00 94.50 95 THR A CA 1
ATOM 743 C C . THR A 1 95 ? 4.854 0.287 -10.253 1.00 94.50 95 THR A C 1
ATOM 745 O O . THR A 1 95 ? 5.551 -0.149 -9.342 1.00 94.50 95 THR A O 1
ATOM 748 N N . TYR A 1 96 ? 5.194 0.266 -11.537 1.00 95.00 96 TYR A N 1
ATOM 749 C CA . TYR A 1 96 ? 6.482 -0.171 -12.059 1.00 95.00 96 TYR A CA 1
ATOM 750 C C . TYR A 1 96 ? 7.273 1.028 -12.583 1.00 95.00 96 TYR A C 1
ATOM 752 O O . TYR A 1 96 ? 6.704 1.846 -13.308 1.00 95.00 96 TYR A O 1
ATOM 760 N N . THR A 1 97 ? 8.557 1.133 -12.239 1.00 93.94 97 THR A N 1
ATOM 761 C CA . THR A 1 97 ? 9.476 2.158 -12.761 1.00 93.94 97 THR A CA 1
ATOM 762 C C . THR A 1 97 ? 10.762 1.499 -13.243 1.00 93.94 97 THR A C 1
ATOM 764 O O . THR A 1 97 ? 11.530 0.983 -12.439 1.00 93.94 97 THR A O 1
ATOM 767 N N . GLU A 1 98 ? 11.007 1.545 -14.551 1.00 90.88 98 GLU A N 1
ATOM 768 C CA . GLU A 1 98 ? 12.045 0.755 -15.225 1.00 90.88 98 GLU A CA 1
ATOM 769 C C . GLU A 1 98 ? 13.452 0.916 -14.633 1.00 90.88 98 GLU A C 1
ATOM 771 O O . GLU A 1 98 ? 14.094 -0.082 -14.316 1.00 90.88 98 GLU A O 1
ATOM 776 N N . LYS A 1 99 ? 13.929 2.148 -14.429 1.00 89.19 99 LYS A N 1
ATOM 777 C CA . LYS A 1 99 ? 15.293 2.398 -13.927 1.00 89.19 99 LYS A CA 1
ATOM 778 C C . LYS A 1 99 ? 15.363 2.736 -12.434 1.00 89.19 99 LYS A C 1
ATOM 780 O O . LYS A 1 99 ? 16.395 3.216 -11.979 1.00 89.19 99 LYS A O 1
ATOM 785 N N . ALA A 1 100 ? 14.290 2.531 -11.670 1.00 87.62 100 ALA A N 1
ATOM 786 C CA . ALA A 1 100 ? 14.321 2.747 -10.221 1.00 87.62 100 ALA A CA 1
ATOM 787 C C . ALA A 1 100 ? 15.008 1.576 -9.502 1.00 87.62 100 ALA A C 1
ATOM 789 O O . ALA A 1 100 ? 14.878 0.444 -9.964 1.00 87.62 100 ALA A O 1
ATOM 790 N N . GLU A 1 101 ? 15.691 1.848 -8.383 1.00 86.56 101 GLU A N 1
ATOM 791 C CA . GLU A 1 101 ? 16.259 0.820 -7.485 1.00 86.56 101 GLU A CA 1
ATOM 792 C C . GLU A 1 101 ? 15.172 -0.185 -7.081 1.00 86.56 101 GLU A C 1
ATOM 794 O O . GLU A 1 101 ? 15.238 -1.355 -7.434 1.00 86.56 101 GLU A O 1
ATOM 799 N N . ASN A 1 102 ? 14.076 0.312 -6.500 1.00 87.62 102 ASN A N 1
ATOM 800 C CA . ASN A 1 102 ? 12.862 -0.470 -6.282 1.00 87.62 102 ASN A CA 1
ATOM 801 C C . ASN A 1 102 ? 11.919 -0.305 -7.476 1.00 87.62 102 ASN A C 1
ATOM 803 O O . ASN A 1 102 ? 11.114 0.633 -7.529 1.00 87.62 102 ASN A O 1
ATOM 807 N N . GLN A 1 103 ? 12.023 -1.215 -8.451 1.00 91.50 103 GLN A N 1
ATOM 808 C CA . GLN A 1 103 ? 11.204 -1.158 -9.665 1.00 91.50 103 GLN A CA 1
ATOM 809 C C . GLN A 1 103 ? 9.709 -1.273 -9.363 1.00 91.50 103 GLN A C 1
ATOM 811 O O . GLN A 1 103 ? 8.911 -0.699 -10.099 1.00 91.50 103 GLN A O 1
ATOM 816 N N . VAL A 1 104 ? 9.317 -1.982 -8.300 1.00 93.81 104 VAL A N 1
ATOM 817 C CA . VAL A 1 104 ? 7.918 -2.271 -7.967 1.00 93.81 104 VAL A CA 1
ATOM 818 C C . VAL A 1 104 ? 7.508 -1.584 -6.666 1.00 93.81 104 VAL A C 1
ATOM 820 O O . VAL A 1 104 ? 8.212 -1.601 -5.664 1.00 93.81 104 VAL A O 1
ATOM 823 N N . ARG A 1 105 ? 6.312 -0.992 -6.668 1.00 94.00 105 ARG A N 1
ATOM 824 C CA . ARG A 1 105 ? 5.668 -0.444 -5.469 1.00 94.00 105 ARG A CA 1
ATOM 825 C C . ARG A 1 105 ? 4.173 -0.706 -5.497 1.00 94.00 105 ARG A C 1
ATOM 827 O O . ARG A 1 105 ? 3.498 -0.298 -6.446 1.00 94.00 105 ARG A O 1
ATOM 834 N N . ALA A 1 106 ? 3.639 -1.295 -4.437 1.00 94.25 106 ALA A N 1
ATOM 835 C CA . ALA A 1 106 ? 2.203 -1.414 -4.225 1.00 94.25 106 ALA A CA 1
ATOM 836 C C . ALA A 1 106 ? 1.664 -0.215 -3.429 1.00 94.25 106 ALA A C 1
ATOM 838 O O . ALA A 1 106 ? 2.347 0.371 -2.588 1.00 94.25 106 ALA A O 1
ATOM 839 N N . LYS A 1 107 ? 0.423 0.176 -3.716 1.00 93.62 107 LYS A N 1
ATOM 840 C CA . LYS A 1 107 ? -0.329 1.193 -2.985 1.00 93.62 107 LYS A CA 1
ATOM 841 C C . LYS A 1 107 ? -1.720 0.656 -2.674 1.00 93.62 107 LYS A C 1
ATOM 843 O O . LYS A 1 107 ? -2.421 0.259 -3.601 1.00 93.62 107 LYS A O 1
ATOM 848 N N . ALA A 1 108 ? -2.119 0.739 -1.408 1.00 92.38 108 ALA A N 1
ATOM 849 C CA . ALA A 1 108 ? -3.464 0.408 -0.947 1.00 92.38 108 ALA A CA 1
ATOM 850 C C . ALA A 1 108 ? -3.892 1.371 0.162 1.00 92.38 108 ALA A C 1
ATOM 852 O O . ALA A 1 108 ? -3.112 1.666 1.063 1.00 92.38 108 ALA A O 1
ATOM 853 N N . GLY A 1 109 ? -5.099 1.933 0.071 1.00 88.62 109 GLY A N 1
ATOM 854 C CA . GLY A 1 109 ? -5.681 2.742 1.150 1.00 88.62 109 GLY A CA 1
ATOM 855 C C . GLY A 1 109 ? -4.869 3.969 1.593 1.00 88.62 109 GLY A C 1
ATOM 856 O O . GLY A 1 109 ? -5.129 4.507 2.658 1.00 88.62 109 GLY A O 1
ATOM 857 N N . GLY A 1 110 ? -3.899 4.448 0.805 1.00 86.94 110 GLY A N 1
ATOM 858 C CA . GLY A 1 110 ? -2.987 5.539 1.197 1.00 86.94 110 GLY A CA 1
ATOM 859 C C . GLY A 1 110 ? -1.632 5.082 1.751 1.00 86.94 110 GLY A C 1
ATOM 860 O O . GLY A 1 110 ? -0.756 5.925 1.933 1.00 86.94 110 GLY A O 1
ATOM 861 N N . LEU A 1 111 ? -1.436 3.777 1.932 1.00 90.62 111 LEU A N 1
ATOM 862 C CA . LEU A 1 111 ? -0.164 3.153 2.290 1.00 90.62 111 LEU A CA 1
ATOM 863 C C . LEU A 1 111 ? 0.653 2.825 1.043 1.00 90.62 111 LEU A C 1
ATOM 865 O O . LEU A 1 111 ? 0.100 2.599 -0.038 1.00 90.62 111 LEU A O 1
ATOM 869 N N . PHE A 1 112 ? 1.971 2.782 1.214 1.00 91.56 112 PHE A N 1
ATOM 870 C CA . PHE A 1 112 ? 2.913 2.315 0.206 1.00 91.56 112 PHE A CA 1
ATOM 871 C C . PHE A 1 112 ? 3.656 1.103 0.750 1.00 91.56 112 PHE A C 1
ATOM 873 O O . PHE A 1 112 ? 4.175 1.149 1.860 1.00 91.56 112 PHE A O 1
ATOM 880 N N . PHE A 1 113 ? 3.712 0.049 -0.054 1.00 92.06 113 PHE A N 1
ATOM 881 C CA . PHE A 1 113 ? 4.467 -1.162 0.222 1.00 92.06 113 PHE A CA 1
ATOM 882 C C . PHE A 1 113 ? 5.517 -1.334 -0.879 1.00 92.06 113 PHE A C 1
ATOM 884 O O . PHE A 1 113 ? 5.205 -1.184 -2.066 1.00 92.06 113 PHE A O 1
ATOM 891 N N . TYR A 1 114 ? 6.759 -1.595 -0.477 1.00 91.00 114 TYR A N 1
ATOM 892 C CA . TYR A 1 114 ? 7.928 -1.691 -1.353 1.00 91.00 114 TYR A CA 1
ATOM 893 C C . TYR A 1 114 ? 8.449 -3.132 -1.328 1.00 91.00 114 TYR A C 1
ATOM 895 O O . TYR A 1 114 ? 9.326 -3.437 -0.528 1.00 91.00 114 TYR A O 1
ATOM 903 N N . PRO A 1 115 ? 7.853 -4.039 -2.117 1.00 89.19 115 PRO A N 1
ATOM 904 C CA . PRO A 1 115 ? 8.311 -5.416 -2.180 1.00 89.19 115 PRO A CA 1
ATOM 905 C C . PRO A 1 115 ? 9.509 -5.569 -3.114 1.00 89.19 115 PRO A C 1
ATOM 907 O O . PRO A 1 115 ? 9.562 -4.926 -4.163 1.00 89.19 115 PRO A O 1
ATOM 910 N N . ASP A 1 116 ? 10.363 -6.539 -2.801 1.00 84.81 116 ASP A N 1
ATOM 911 C CA . ASP A 1 116 ? 11.453 -6.966 -3.687 1.00 84.81 116 ASP A CA 1
ATOM 912 C C . ASP A 1 116 ? 10.927 -7.675 -4.947 1.00 84.81 116 ASP A C 1
ATOM 914 O O . ASP A 1 116 ? 11.544 -7.635 -6.008 1.00 84.81 116 ASP A O 1
ATOM 918 N N . TYR A 1 117 ? 9.745 -8.302 -4.852 1.00 85.81 117 TYR A N 1
ATOM 919 C CA . TYR A 1 117 ? 9.170 -9.126 -5.914 1.00 85.81 117 TYR A CA 1
ATOM 920 C C . TYR A 1 117 ? 7.743 -8.709 -6.295 1.00 85.81 117 TYR A C 1
ATOM 922 O O . TYR A 1 117 ? 6.913 -8.329 -5.463 1.00 85.81 117 TYR A O 1
ATOM 930 N N . LEU A 1 118 ? 7.419 -8.840 -7.584 1.00 89.19 118 LEU A N 1
ATOM 931 C CA . LEU A 1 118 ? 6.112 -8.468 -8.135 1.00 89.19 118 LEU A CA 1
ATOM 932 C C . LEU A 1 118 ? 4.950 -9.286 -7.550 1.00 89.19 118 LEU A C 1
ATOM 934 O O . LEU A 1 118 ? 3.874 -8.742 -7.300 1.00 89.19 118 LEU A O 1
ATOM 938 N N . ASN A 1 119 ? 5.164 -10.578 -7.306 1.00 88.19 119 ASN A N 1
ATOM 939 C CA . ASN A 1 119 ? 4.165 -11.449 -6.685 1.00 88.19 119 ASN A CA 1
ATOM 940 C C . ASN A 1 119 ? 3.807 -10.976 -5.265 1.00 88.19 119 ASN A C 1
ATOM 942 O O . ASN A 1 119 ? 2.634 -10.978 -4.914 1.00 88.19 119 ASN A O 1
ATOM 946 N N . HIS A 1 120 ? 4.770 -10.485 -4.477 1.00 90.31 120 HIS A N 1
ATOM 947 C CA . HIS A 1 120 ? 4.504 -9.926 -3.149 1.00 90.31 120 HIS A CA 1
ATOM 948 C C . HIS A 1 120 ? 3.658 -8.651 -3.228 1.00 90.31 120 HIS A C 1
ATOM 950 O O . HIS A 1 120 ? 2.789 -8.445 -2.382 1.00 90.31 120 HIS A O 1
ATOM 956 N N . ALA A 1 121 ? 3.847 -7.825 -4.264 1.00 91.56 121 ALA A N 1
ATOM 957 C CA . ALA A 1 121 ? 2.987 -6.667 -4.512 1.00 91.56 121 ALA A CA 1
ATOM 958 C C . ALA A 1 121 ? 1.527 -7.091 -4.734 1.00 91.56 121 ALA A C 1
ATOM 960 O O . ALA A 1 121 ? 0.619 -6.508 -4.145 1.00 91.56 121 ALA A O 1
ATOM 961 N N . ALA A 1 122 ? 1.305 -8.109 -5.568 1.00 89.44 122 ALA A N 1
ATOM 962 C CA . ALA A 1 122 ? -0.032 -8.616 -5.853 1.00 89.44 122 ALA A CA 1
ATOM 963 C C . ALA A 1 122 ? -0.669 -9.296 -4.630 1.00 89.44 122 ALA A C 1
ATOM 965 O O . ALA A 1 122 ? -1.822 -9.005 -4.311 1.00 89.44 122 ALA A O 1
ATOM 966 N N . SER A 1 123 ? 0.091 -10.120 -3.901 1.00 90.75 123 SER A N 1
ATOM 967 C CA . SER A 1 123 ? -0.360 -10.744 -2.652 1.00 90.75 123 SER A CA 1
ATOM 968 C C . SER A 1 123 ? -0.749 -9.702 -1.608 1.00 90.75 123 SER A C 1
ATOM 970 O O . SER A 1 123 ? -1.813 -9.817 -1.009 1.00 90.75 123 SER A O 1
ATOM 972 N N . PHE A 1 124 ? 0.058 -8.648 -1.437 1.00 92.88 124 PHE A N 1
ATOM 973 C CA . PHE A 1 124 ? -0.264 -7.536 -0.542 1.00 92.88 124 PHE A CA 1
ATOM 974 C C . PHE A 1 124 ? -1.602 -6.888 -0.912 1.00 92.88 124 PHE A C 1
ATOM 976 O O . PHE A 1 124 ? -2.445 -6.705 -0.041 1.00 92.88 124 PHE A O 1
ATOM 983 N N . LEU A 1 125 ? -1.829 -6.567 -2.193 1.00 92.38 125 LEU A N 1
ATOM 984 C CA . LEU A 1 125 ? -3.091 -5.953 -2.621 1.00 92.38 125 LEU A CA 1
ATOM 985 C C . LEU A 1 125 ? -4.285 -6.887 -2.414 1.00 92.38 125 LEU A C 1
ATOM 987 O O . LEU A 1 125 ? -5.313 -6.437 -1.918 1.00 92.38 125 LEU A O 1
ATOM 991 N N . SER A 1 126 ? -4.143 -8.173 -2.747 1.00 89.69 126 SER A N 1
ATOM 992 C CA . SER A 1 126 ? -5.213 -9.158 -2.572 1.00 89.69 126 SER A CA 1
ATOM 993 C C . SER A 1 126 ? -5.556 -9.389 -1.099 1.00 89.69 126 SER A C 1
ATOM 995 O O . SER A 1 126 ? -6.726 -9.535 -0.759 1.00 89.69 126 SER A O 1
ATOM 997 N N . LEU A 1 127 ? -4.554 -9.438 -0.219 1.00 91.81 127 LEU A N 1
ATOM 998 C CA . LEU A 1 127 ? -4.769 -9.594 1.219 1.00 91.81 127 LEU A CA 1
ATOM 999 C C . LEU A 1 127 ? -5.322 -8.316 1.843 1.00 91.81 127 LEU A C 1
ATOM 1001 O O . LEU A 1 127 ? -6.178 -8.401 2.718 1.00 91.81 127 LEU A O 1
ATOM 1005 N N . PHE A 1 128 ? -4.876 -7.146 1.381 1.00 92.94 128 PHE A N 1
ATOM 1006 C CA . PHE A 1 128 ? -5.428 -5.871 1.823 1.00 92.94 128 PHE A CA 1
ATOM 1007 C C . PHE A 1 128 ? -6.921 -5.790 1.499 1.00 92.94 128 PHE A C 1
ATOM 1009 O O . PHE A 1 128 ? -7.716 -5.507 2.385 1.00 92.94 128 PHE A O 1
ATOM 1016 N N . ASP A 1 129 ? -7.295 -6.084 0.254 1.00 89.44 129 ASP A N 1
ATOM 1017 C CA . ASP A 1 129 ? -8.689 -6.090 -0.198 1.00 89.44 129 ASP A CA 1
ATOM 1018 C C . ASP A 1 129 ? -9.558 -7.060 0.616 1.00 89.44 129 ASP A C 1
ATOM 1020 O O . ASP A 1 129 ? -10.647 -6.706 1.058 1.00 89.44 129 ASP A O 1
ATOM 1024 N N . LYS A 1 130 ? -9.035 -8.261 0.894 1.00 88.69 130 LYS A N 1
ATOM 1025 C CA . LYS A 1 130 ? -9.773 -9.303 1.616 1.00 88.69 130 LYS A CA 1
ATOM 1026 C C . LYS A 1 130 ? -9.894 -9.057 3.122 1.00 88.69 130 LYS A C 1
ATOM 1028 O O . LYS A 1 130 ? -10.903 -9.423 3.718 1.00 88.69 130 LYS A O 1
ATOM 1033 N N . ARG A 1 131 ? -8.844 -8.541 3.767 1.00 92.19 131 ARG A N 1
ATOM 1034 C CA . ARG A 1 131 ? -8.727 -8.536 5.239 1.00 92.19 131 ARG A CA 1
ATOM 1035 C C . ARG A 1 131 ? -8.894 -7.167 5.877 1.00 92.19 131 ARG A C 1
ATOM 1037 O O . ARG A 1 131 ? -9.121 -7.098 7.082 1.00 92.19 131 ARG A O 1
ATOM 1044 N N . VAL A 1 132 ? -8.724 -6.086 5.118 1.00 93.44 132 VAL A N 1
ATOM 1045 C CA . VAL A 1 132 ? -8.700 -4.735 5.680 1.00 93.44 132 VAL A CA 1
ATOM 1046 C C . VAL A 1 132 ? -10.024 -4.047 5.411 1.00 93.44 132 VAL A C 1
ATOM 1048 O O . VAL A 1 132 ? -10.307 -3.627 4.290 1.00 93.44 132 VAL A O 1
ATOM 1051 N N . GLU A 1 133 ? -10.803 -3.819 6.466 1.00 94.06 133 GLU A N 1
ATOM 1052 C CA . GLU A 1 133 ? -11.908 -2.873 6.370 1.00 94.06 133 GLU A CA 1
ATOM 1053 C C . GLU A 1 133 ? -11.321 -1.454 6.344 1.00 94.06 133 GLU A C 1
ATOM 1055 O O . GLU A 1 133 ? -10.914 -0.886 7.365 1.00 94.06 133 GLU A O 1
ATOM 1060 N N . TYR A 1 134 ? -11.238 -0.888 5.141 1.00 93.56 134 TYR A N 1
ATOM 1061 C CA . TYR A 1 134 ? -10.700 0.444 4.915 1.00 93.56 134 TYR A CA 1
ATOM 1062 C C . TYR A 1 134 ? -11.805 1.498 4.862 1.00 93.56 134 TYR A C 1
ATOM 1064 O O . TYR A 1 134 ? -12.777 1.375 4.117 1.00 93.56 134 TYR A O 1
ATOM 1072 N N . ARG A 1 135 ? -11.614 2.602 5.590 1.00 93.62 135 ARG A N 1
ATOM 1073 C CA . ARG A 1 135 ? -12.470 3.788 5.482 1.00 93.62 135 ARG A CA 1
ATOM 1074 C C . ARG A 1 135 ? -11.643 5.042 5.261 1.00 93.62 135 ARG A C 1
ATOM 1076 O O . ARG A 1 135 ? -10.659 5.301 5.956 1.00 93.62 135 ARG A O 1
ATOM 1083 N N . ARG A 1 136 ? -12.107 5.874 4.333 1.00 92.38 136 ARG A N 1
ATOM 1084 C CA . ARG A 1 136 ? -11.530 7.184 4.039 1.00 92.38 136 ARG A CA 1
ATOM 1085 C C . ARG A 1 136 ? -12.518 8.285 4.382 1.00 92.38 136 ARG A C 1
ATOM 1087 O O . ARG A 1 136 ? -13.654 8.269 3.921 1.00 92.38 136 ARG A O 1
ATOM 1094 N N . LYS A 1 137 ? -12.069 9.293 5.127 1.00 92.25 137 LYS A N 1
ATOM 1095 C CA . LYS A 1 137 ? -12.849 10.513 5.371 1.00 92.25 137 LYS A CA 1
ATOM 1096 C C . LYS A 1 137 ? -12.003 11.734 5.059 1.00 92.25 137 LYS A C 1
ATOM 1098 O O . LYS A 1 137 ? -10.980 11.961 5.693 1.00 92.25 137 LYS A O 1
ATOM 1103 N N . LYS A 1 138 ? -12.428 12.534 4.087 1.00 90.06 138 LYS A N 1
ATOM 1104 C CA . LYS A 1 138 ? -11.768 13.796 3.739 1.00 90.06 138 LYS A CA 1
ATOM 1105 C C . LYS A 1 138 ? 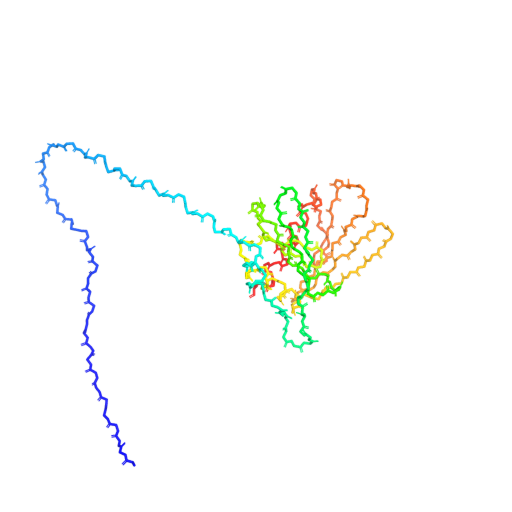-12.513 14.967 4.380 1.00 90.06 138 LYS A C 1
ATOM 1107 O O . LYS A 1 138 ? -13.737 15.013 4.340 1.00 90.06 138 LYS A O 1
ATOM 1112 N N . THR A 1 139 ? -11.768 15.899 4.954 1.00 88.44 139 THR A N 1
ATOM 1113 C CA . THR A 1 139 ? -12.227 17.223 5.387 1.00 88.44 139 THR A CA 1
ATOM 1114 C C . THR A 1 139 ? -11.500 18.294 4.569 1.00 88.44 139 THR A C 1
ATOM 1116 O O . THR A 1 139 ? -10.702 17.973 3.685 1.00 88.44 139 THR A O 1
ATOM 1119 N N . GLU A 1 140 ? -11.760 19.572 4.843 1.00 85.38 140 GLU A N 1
ATOM 1120 C CA . GLU A 1 140 ? -11.070 20.681 4.169 1.00 85.38 140 GLU A CA 1
ATOM 1121 C C . GLU A 1 140 ? -9.555 20.673 4.413 1.00 85.38 140 GLU A C 1
ATOM 1123 O O . GLU A 1 140 ? -8.781 21.003 3.520 1.00 85.38 140 GLU A O 1
ATOM 1128 N N . ARG A 1 141 ? -9.127 20.259 5.613 1.00 82.81 141 ARG A N 1
ATOM 1129 C CA . ARG A 1 141 ? -7.718 20.299 6.039 1.00 82.81 141 ARG A CA 1
ATOM 1130 C C . ARG A 1 141 ? -7.042 18.934 6.086 1.00 82.81 141 ARG A C 1
ATOM 1132 O O . ARG A 1 141 ? -5.822 18.849 5.953 1.00 82.81 141 ARG A O 1
ATOM 1139 N N . PHE A 1 142 ? -7.818 17.867 6.262 1.00 85.75 142 PHE A N 1
ATOM 1140 C CA . PHE A 1 142 ? -7.287 16.549 6.590 1.00 85.75 142 PHE A CA 1
ATOM 1141 C C . PHE A 1 142 ? -7.892 15.450 5.724 1.00 85.75 142 PHE A C 1
ATOM 1143 O O . PHE A 1 142 ? -9.043 15.509 5.296 1.00 85.75 142 PHE A O 1
ATOM 1150 N N . VAL A 1 143 ? -7.124 14.388 5.522 1.00 88.62 143 VAL A N 1
ATOM 1151 C CA . VAL A 1 143 ? -7.616 13.092 5.069 1.00 88.62 143 VAL A CA 1
ATOM 1152 C C . VAL A 1 143 ? -7.365 12.101 6.187 1.00 88.62 143 VAL A C 1
ATOM 1154 O O . VAL A 1 143 ? -6.234 11.901 6.619 1.00 88.62 143 VAL A O 1
ATOM 1157 N N . PHE A 1 144 ? -8.436 11.487 6.658 1.00 91.31 144 PHE A N 1
ATOM 1158 C CA . PHE A 1 144 ? -8.387 10.408 7.619 1.00 91.31 144 PHE A CA 1
ATOM 1159 C C . PHE A 1 144 ? -8.433 9.081 6.879 1.00 91.31 144 PHE A C 1
ATOM 1161 O O . PHE A 1 144 ? -9.293 8.865 6.018 1.00 91.31 144 PHE A O 1
ATOM 1168 N N . HIS A 1 145 ? -7.500 8.214 7.237 1.00 93.62 145 HIS A N 1
ATOM 1169 C CA . HIS A 1 145 ? -7.417 6.840 6.779 1.00 93.62 145 HIS A CA 1
ATOM 1170 C C . HIS A 1 145 ? -7.614 5.940 7.993 1.00 93.62 145 HIS A C 1
ATOM 1172 O O . HIS A 1 145 ? -6.826 6.017 8.934 1.00 93.62 145 HIS A O 1
ATOM 1178 N N . THR A 1 146 ? -8.661 5.124 7.988 1.00 95.62 146 THR A N 1
ATOM 1179 C CA . THR A 1 146 ? -8.914 4.133 9.033 1.00 95.62 146 THR A CA 1
ATOM 1180 C C . THR A 1 146 ? -8.749 2.741 8.446 1.00 95.62 146 THR A C 1
ATOM 1182 O O . THR A 1 146 ? -9.327 2.444 7.402 1.00 95.62 146 THR A O 1
ATOM 1185 N N . TYR A 1 147 ? -7.976 1.911 9.136 1.00 96.50 147 TYR A N 1
ATOM 1186 C CA . TYR A 1 147 ? -7.734 0.512 8.812 1.00 96.50 147 TYR A CA 1
ATOM 1187 C C . TYR A 1 147 ? -8.201 -0.324 10.000 1.00 96.50 147 TYR A C 1
ATOM 1189 O O . TYR A 1 147 ? -7.771 -0.054 11.124 1.00 96.50 147 TYR A O 1
ATOM 1197 N N . THR A 1 148 ? -9.060 -1.309 9.756 1.00 96.81 148 THR A N 1
ATOM 1198 C CA . THR A 1 148 ? -9.487 -2.284 10.766 1.00 96.81 148 THR A CA 1
ATOM 1199 C C . THR A 1 148 ? -9.147 -3.687 10.273 1.00 96.81 148 THR A C 1
ATOM 1201 O O . THR A 1 148 ? -9.479 -4.025 9.137 1.00 96.81 148 THR A O 1
ATOM 1204 N N . ILE A 1 149 ? -8.461 -4.480 11.100 1.00 96.38 149 ILE A N 1
ATOM 1205 C CA . ILE A 1 149 ? -7.989 -5.835 10.769 1.00 96.38 149 ILE A CA 1
ATOM 1206 C C . ILE A 1 149 ? -8.083 -6.692 12.029 1.00 96.38 149 ILE A C 1
ATOM 1208 O O . ILE A 1 149 ? -7.408 -6.388 13.005 1.00 96.38 149 ILE A O 1
ATOM 1212 N N . ASP A 1 150 ? -8.901 -7.745 12.029 1.00 93.25 150 ASP A N 1
ATOM 1213 C CA . ASP A 1 150 ? -8.960 -8.734 13.121 1.00 93.25 150 ASP A CA 1
ATOM 1214 C C . ASP A 1 150 ? -9.074 -8.116 14.540 1.00 93.25 150 ASP A C 1
ATOM 1216 O O . ASP A 1 150 ? -8.452 -8.568 15.497 1.00 93.25 150 ASP A O 1
ATOM 1220 N N . GLY A 1 151 ? -9.856 -7.037 14.678 1.00 91.00 151 GLY A N 1
ATOM 1221 C CA . GLY A 1 151 ? -10.053 -6.300 15.938 1.00 91.00 151 GLY A CA 1
ATOM 1222 C C . GLY A 1 151 ? -9.031 -5.190 16.218 1.00 91.00 151 GLY A C 1
ATOM 1223 O O . GLY A 1 151 ? -9.329 -4.297 17.009 1.00 91.00 151 GLY A O 1
ATOM 1224 N N . TRP A 1 152 ? -7.889 -5.181 15.528 1.00 96.00 152 TRP A N 1
ATOM 1225 C CA . TRP A 1 152 ? -6.939 -4.069 15.537 1.00 96.00 152 TRP A CA 1
ATOM 1226 C C . TRP A 1 152 ? -7.462 -2.906 14.700 1.00 96.00 152 TRP A C 1
ATOM 1228 O O . TRP A 1 152 ? -8.006 -3.110 13.608 1.00 96.00 152 TRP A O 1
ATOM 1238 N N . ARG A 1 153 ? -7.258 -1.673 15.170 1.00 96.94 153 ARG A N 1
ATOM 1239 C CA . ARG A 1 153 ? -7.674 -0.474 14.439 1.00 96.94 153 ARG A CA 1
ATOM 1240 C C . ARG A 1 153 ? -6.638 0.633 14.506 1.00 96.94 153 ARG A C 1
ATOM 1242 O O . ARG A 1 153 ? -6.317 1.123 15.583 1.00 96.94 153 ARG A O 1
ATOM 1249 N N . ALA A 1 154 ? -6.251 1.148 13.341 1.00 96.62 154 ALA A N 1
ATOM 1250 C CA . ALA A 1 154 ? -5.482 2.382 13.226 1.00 96.62 154 ALA A CA 1
ATOM 1251 C C . ALA A 1 154 ? -6.261 3.468 12.487 1.00 96.62 154 ALA A C 1
ATOM 1253 O O . ALA A 1 154 ? -6.843 3.230 11.430 1.00 96.62 154 ALA A O 1
ATOM 1254 N N . THR A 1 155 ? -6.234 4.692 13.012 1.00 95.19 155 THR A N 1
ATOM 1255 C CA . THR A 1 155 ? -6.714 5.892 12.323 1.00 95.19 155 THR A CA 1
ATOM 1256 C C . THR A 1 155 ? -5.590 6.904 12.189 1.00 95.19 155 THR A C 1
ATOM 1258 O O . THR A 1 155 ? -5.047 7.403 13.172 1.00 95.19 155 THR A O 1
ATOM 1261 N N . VAL A 1 156 ? -5.270 7.232 10.943 1.00 92.50 156 VAL A N 1
ATOM 1262 C CA . VAL A 1 156 ? -4.193 8.142 10.571 1.00 92.50 156 VAL A CA 1
ATOM 1263 C C . VAL A 1 156 ? -4.780 9.439 10.044 1.00 92.50 156 VAL A C 1
ATOM 1265 O O . VAL A 1 156 ? -5.594 9.423 9.119 1.00 92.50 156 VAL A O 1
ATOM 1268 N N . ARG A 1 157 ? -4.335 10.567 10.602 1.00 88.25 157 ARG A N 1
ATOM 1269 C CA . ARG A 1 157 ? -4.632 11.909 10.089 1.00 88.25 157 ARG A CA 1
ATOM 1270 C C . ARG A 1 157 ? -3.508 12.357 9.164 1.00 88.25 157 ARG A C 1
ATOM 1272 O O . ARG A 1 157 ? -2.368 12.470 9.604 1.00 88.25 157 ARG A O 1
ATOM 1279 N N . ASP A 1 158 ? -3.824 12.640 7.909 1.00 83.88 158 ASP A N 1
ATOM 1280 C CA . ASP A 1 158 ? -2.891 13.181 6.925 1.00 83.88 158 ASP A CA 1
ATOM 1281 C C . ASP A 1 158 ? -3.319 14.591 6.511 1.00 83.88 158 ASP A C 1
ATOM 1283 O O . ASP A 1 158 ? -4.435 14.799 6.042 1.00 83.88 158 ASP A O 1
ATOM 1287 N N . GLU A 1 159 ? -2.436 15.572 6.678 1.00 76.44 159 GLU A N 1
ATOM 1288 C CA . GLU A 1 159 ? -2.734 16.960 6.319 1.00 76.44 159 GLU A CA 1
ATOM 1289 C C . GLU A 1 159 ? -2.590 17.192 4.813 1.00 76.44 159 GLU A C 1
ATOM 1291 O O . GLU A 1 159 ? -1.752 16.573 4.138 1.00 76.44 159 GLU A O 1
ATOM 1296 N N . LEU A 1 160 ? -3.442 18.076 4.289 1.00 69.62 160 LEU A N 1
ATOM 1297 C CA . LEU A 1 160 ? -3.478 18.464 2.878 1.00 69.62 160 LEU A CA 1
ATOM 1298 C C . LEU A 1 160 ? -2.547 19.652 2.548 1.00 69.62 160 LEU A C 1
ATOM 1300 O O . LEU A 1 160 ? -2.431 19.997 1.375 1.00 69.62 160 LEU A O 1
ATOM 1304 N N . GLY A 1 161 ? -1.893 20.258 3.551 1.00 64.94 161 GLY A N 1
ATOM 1305 C CA . GLY A 1 161 ? -1.004 21.427 3.427 1.00 64.94 161 GLY A CA 1
ATOM 1306 C C . GLY A 1 161 ? 0.486 21.142 3.709 1.00 64.94 161 GLY A C 1
ATOM 1307 O O . GLY A 1 161 ? 0.858 19.977 3.883 1.00 64.94 161 GLY A O 1
ATOM 1308 N N . PRO A 1 162 ? 1.351 22.184 3.713 1.00 57.78 162 PRO A N 1
ATOM 1309 C CA . PRO A 1 162 ? 2.772 22.051 4.040 1.00 57.78 162 PRO A CA 1
ATOM 1310 C C . PRO A 1 162 ? 2.963 21.458 5.443 1.00 57.78 162 PRO A C 1
ATOM 1312 O O . PRO A 1 162 ? 2.211 21.753 6.364 1.00 57.78 162 PRO A O 1
ATOM 1315 N N . THR A 1 163 ? 3.943 20.563 5.543 1.00 60.50 163 THR A N 1
ATOM 1316 C CA . THR A 1 163 ? 4.186 19.606 6.631 1.00 60.50 163 THR A CA 1
ATOM 1317 C C . THR A 1 163 ? 4.341 20.247 8.009 1.00 60.50 163 THR A C 1
ATOM 1319 O O . THR A 1 163 ? 5.297 20.985 8.223 1.00 60.50 163 THR A O 1
ATOM 1322 N N . GLU A 1 164 ? 3.478 19.882 8.960 1.00 55.16 164 GLU A N 1
ATOM 1323 C CA . GLU A 1 164 ? 3.776 20.027 10.389 1.00 55.16 164 GLU A CA 1
ATOM 1324 C C . GLU A 1 164 ? 4.872 19.036 10.833 1.00 55.16 164 GLU A C 1
ATOM 1326 O O . GLU A 1 164 ? 4.976 17.915 10.323 1.00 55.16 164 GLU A O 1
ATOM 1331 N N . GLU A 1 165 ? 5.664 19.458 11.823 1.00 56.97 165 GLU A N 1
ATOM 1332 C CA . GLU A 1 165 ? 6.706 18.671 12.507 1.00 56.97 165 GLU A CA 1
ATOM 1333 C C . GLU A 1 165 ? 6.126 17.582 13.431 1.00 56.97 165 GLU A C 1
ATOM 1335 O O . GLU A 1 165 ? 6.852 16.727 13.935 1.00 56.97 165 GLU A O 1
ATOM 1340 N N . HIS A 1 166 ? 4.805 17.571 13.636 1.00 63.78 166 HIS A N 1
ATOM 1341 C CA . HIS A 1 166 ? 4.125 16.625 14.512 1.00 63.78 166 HIS A CA 1
ATOM 1342 C C . HIS A 1 166 ? 3.120 15.777 13.737 1.00 63.78 166 HIS A C 1
ATOM 1344 O O . HIS A 1 166 ? 2.217 16.268 13.064 1.00 63.78 166 HIS A O 1
ATOM 1350 N N . SER A 1 167 ? 3.282 14.461 13.835 1.00 82.12 167 SER A N 1
ATOM 1351 C CA . SER A 1 167 ? 2.479 13.486 13.108 1.00 82.12 167 SER A CA 1
ATOM 1352 C C . SER A 1 167 ? 1.859 12.519 14.108 1.00 82.12 167 SER A C 1
ATOM 1354 O O . SER A 1 167 ? 2.560 11.975 14.949 1.00 82.12 167 SER A O 1
ATOM 1356 N N . PHE A 1 168 ? 0.544 12.317 14.043 1.00 86.88 168 PHE A N 1
ATOM 1357 C CA . PHE A 1 168 ? -0.205 11.561 15.050 1.00 86.88 168 PHE A CA 1
ATOM 1358 C C . PHE A 1 168 ? -1.083 10.478 14.412 1.00 86.88 168 PHE A C 1
ATOM 1360 O O . PHE A 1 168 ? -1.637 10.675 13.320 1.00 86.88 168 PHE A O 1
ATOM 1367 N N . ALA A 1 169 ? -1.230 9.350 15.106 1.00 91.38 169 ALA A N 1
ATOM 1368 C CA . ALA A 1 169 ? -2.195 8.299 14.799 1.00 91.38 169 ALA A CA 1
ATOM 1369 C C . ALA A 1 169 ? -2.882 7.810 16.082 1.00 91.38 169 ALA A C 1
ATOM 1371 O O . ALA A 1 169 ? -2.310 7.889 17.163 1.00 91.38 169 ALA A O 1
ATOM 1372 N N . VAL A 1 170 ? -4.098 7.282 15.949 1.00 94.19 170 VAL A N 1
ATOM 1373 C CA . VAL A 1 170 ? -4.771 6.536 17.022 1.00 94.19 170 VAL A CA 1
ATOM 1374 C C . VAL A 1 170 ? -4.699 5.055 16.680 1.00 94.19 170 VAL A C 1
ATOM 1376 O O . VAL A 1 170 ? -5.199 4.682 15.617 1.00 94.19 170 VAL A O 1
ATOM 1379 N N . ILE A 1 171 ? -4.106 4.232 17.543 1.00 94.00 171 ILE A N 1
ATOM 1380 C CA . ILE A 1 171 ? -3.987 2.776 17.380 1.00 94.00 171 ILE A CA 1
ATOM 1381 C C . ILE A 1 171 ? -4.614 2.106 18.601 1.00 94.00 171 ILE A C 1
ATOM 1383 O O . ILE A 1 171 ? -4.222 2.411 19.717 1.00 94.00 171 ILE A O 1
ATOM 1387 N N . ASP A 1 172 ? -5.619 1.250 18.406 1.00 92.44 172 ASP A N 1
ATOM 1388 C CA . ASP A 1 172 ? -6.335 0.538 19.483 1.00 92.44 172 ASP A CA 1
ATOM 1389 C C . ASP A 1 172 ? -6.808 1.439 20.643 1.00 92.44 172 ASP A C 1
ATOM 1391 O O . ASP A 1 172 ? -6.899 1.025 21.795 1.00 92.44 172 ASP A O 1
ATOM 1395 N N . ASN A 1 173 ? -7.210 2.667 20.293 1.00 89.19 173 ASN A N 1
ATOM 1396 C CA . ASN A 1 173 ? -7.644 3.763 21.176 1.00 89.19 173 ASN A CA 1
ATOM 1397 C C . ASN A 1 173 ? -6.522 4.567 21.850 1.00 89.19 173 ASN A C 1
ATOM 1399 O O . ASN A 1 173 ? -6.819 5.597 22.456 1.00 89.19 173 ASN A O 1
ATOM 1403 N N . ASP A 1 174 ? -5.261 4.191 21.655 1.00 92.56 174 ASP A N 1
ATOM 1404 C CA . ASP A 1 174 ? -4.113 4.946 22.143 1.00 92.56 174 ASP A CA 1
ATOM 1405 C C . ASP A 1 174 ? -3.622 5.953 21.105 1.00 92.56 174 ASP A C 1
ATOM 1407 O O . ASP A 1 174 ? -3.485 5.669 19.913 1.00 92.56 174 ASP A O 1
ATOM 1411 N N . GLY A 1 175 ? -3.356 7.172 21.568 1.00 91.94 175 GLY A N 1
ATOM 1412 C CA . GLY A 1 175 ? -2.776 8.222 20.748 1.00 91.94 175 GLY A CA 1
ATOM 1413 C C . GLY A 1 175 ? -1.256 8.104 20.681 1.00 91.94 175 GLY A C 1
ATOM 1414 O O . GLY A 1 175 ? -0.586 8.269 21.696 1.00 91.94 175 GLY A O 1
ATOM 1415 N N . ILE A 1 176 ? -0.711 7.893 19.484 1.00 93.38 176 ILE A N 1
ATOM 1416 C CA . ILE A 1 176 ? 0.729 7.761 19.245 1.00 93.38 176 ILE A CA 1
ATOM 1417 C C . ILE A 1 176 ? 1.228 8.946 18.419 1.00 93.38 176 ILE A C 1
ATOM 1419 O O . ILE A 1 176 ? 0.735 9.223 17.320 1.00 93.38 176 ILE A O 1
ATOM 1423 N N . SER A 1 177 ? 2.238 9.627 18.954 1.00 90.94 177 SER A N 1
ATOM 1424 C CA . SER A 1 177 ? 2.953 10.711 18.284 1.00 90.94 177 SER A CA 1
ATOM 1425 C C . SER A 1 177 ? 4.227 10.189 17.628 1.00 90.94 177 SER A C 1
ATOM 1427 O O . SER A 1 177 ? 4.973 9.413 18.215 1.00 90.94 177 SER A O 1
ATOM 1429 N N . PHE A 1 178 ? 4.495 10.674 16.424 1.00 90.62 178 PHE A N 1
ATOM 1430 C CA . PHE A 1 178 ? 5.656 10.347 15.606 1.00 90.62 178 PHE A CA 1
ATOM 1431 C C . PHE A 1 178 ? 6.451 11.618 15.322 1.00 90.62 178 PHE A C 1
ATOM 1433 O O . PHE A 1 178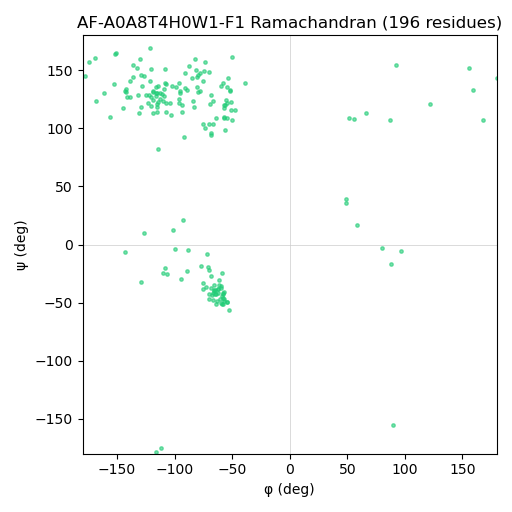 ? 5.876 12.709 15.223 1.00 90.62 178 PHE A O 1
ATOM 1440 N N . LYS A 1 179 ? 7.765 11.475 15.129 1.00 87.88 179 LYS A N 1
ATOM 1441 C CA . LYS A 1 179 ? 8.665 12.606 14.855 1.00 87.88 179 LYS A CA 1
ATOM 1442 C C . LYS A 1 179 ? 8.437 13.188 13.467 1.00 87.88 179 LYS A C 1
ATOM 1444 O O . LYS A 1 179 ? 8.832 14.312 13.196 1.00 87.88 179 LYS A O 1
ATOM 1449 N N . SER A 1 180 ? 7.857 12.404 12.559 1.00 87.81 180 SER A N 1
ATOM 1450 C CA . SER A 1 180 ? 7.576 12.850 11.201 1.00 87.81 180 SER A CA 1
ATOM 1451 C C . SER A 1 180 ? 6.376 12.142 10.577 1.00 87.81 180 SER A C 1
ATOM 1453 O O . SER A 1 180 ? 5.915 11.081 11.015 1.00 87.81 180 SER A O 1
ATOM 1455 N N . ARG A 1 181 ? 5.869 12.731 9.489 1.00 85.31 181 ARG A N 1
ATOM 1456 C CA . ARG A 1 181 ? 4.854 12.102 8.634 1.00 85.31 181 ARG A CA 1
ATOM 1457 C C . ARG A 1 181 ? 5.342 10.786 8.037 1.00 85.31 181 ARG A C 1
ATOM 1459 O O . ARG A 1 181 ? 4.540 9.865 7.899 1.00 85.31 181 ARG A O 1
ATOM 1466 N N . GLU A 1 182 ? 6.617 10.723 7.672 1.00 87.38 182 GLU A N 1
ATOM 1467 C CA . GLU A 1 182 ? 7.209 9.548 7.040 1.00 87.38 182 GLU A CA 1
ATOM 1468 C C . GLU A 1 182 ? 7.320 8.388 8.029 1.00 87.38 182 GLU A C 1
ATOM 1470 O O . GLU A 1 182 ? 6.826 7.305 7.739 1.00 87.38 182 GLU A O 1
ATOM 1475 N N . GLU A 1 183 ? 7.827 8.645 9.237 1.00 90.38 183 GLU A N 1
ATOM 1476 C CA . GLU A 1 183 ? 7.923 7.638 10.303 1.00 90.38 183 GLU A CA 1
ATOM 1477 C C . GLU A 1 183 ? 6.547 7.049 10.643 1.00 90.38 183 GLU A C 1
ATOM 1479 O O . GLU A 1 183 ? 6.377 5.832 10.663 1.00 90.38 183 GLU A O 1
ATOM 1484 N N . LYS A 1 184 ? 5.521 7.899 10.796 1.00 90.94 184 LYS A N 1
ATOM 1485 C CA . LYS A 1 184 ? 4.136 7.440 10.984 1.00 90.94 184 LYS A CA 1
ATOM 1486 C C . LYS A 1 184 ? 3.678 6.540 9.835 1.00 90.94 184 LYS A C 1
ATOM 1488 O O . LYS A 1 184 ? 3.060 5.508 10.065 1.00 90.94 184 LYS A O 1
ATOM 1493 N N . ARG A 1 185 ? 3.915 6.943 8.583 1.00 89.12 185 ARG A N 1
ATOM 1494 C CA . ARG A 1 185 ? 3.472 6.172 7.411 1.00 89.12 185 ARG A CA 1
ATOM 1495 C C . ARG A 1 185 ? 4.164 4.823 7.326 1.00 89.12 185 ARG A C 1
ATOM 1497 O O . ARG A 1 185 ? 3.482 3.845 7.043 1.00 89.12 185 ARG A O 1
ATOM 1504 N N . GLN A 1 186 ? 5.468 4.781 7.579 1.00 91.12 186 GLN A N 1
ATOM 1505 C CA . GLN A 1 186 ? 6.248 3.548 7.603 1.00 91.12 186 GLN A CA 1
ATOM 1506 C C . GLN A 1 186 ? 5.760 2.622 8.713 1.00 91.12 186 GLN A C 1
ATOM 1508 O O . GLN A 1 186 ? 5.441 1.473 8.430 1.00 91.12 186 GLN A O 1
ATOM 1513 N N . HIS A 1 187 ? 5.585 3.148 9.929 1.00 94.00 187 HIS A N 1
ATOM 1514 C CA . HIS A 1 187 ? 5.070 2.380 11.057 1.00 94.00 187 HIS A CA 1
ATOM 1515 C C . HIS A 1 187 ? 3.690 1.782 10.755 1.00 94.00 187 HIS A C 1
ATOM 1517 O O . HIS A 1 187 ? 3.503 0.575 10.849 1.00 94.00 187 HIS A O 1
ATOM 1523 N N . ILE A 1 188 ? 2.731 2.593 10.295 1.00 94.81 188 ILE A N 1
ATOM 1524 C CA . ILE A 1 188 ? 1.384 2.094 9.979 1.00 94.81 188 ILE A CA 1
ATOM 1525 C C . ILE A 1 188 ? 1.408 1.113 8.800 1.00 94.81 188 ILE A C 1
ATOM 1527 O O . ILE A 1 188 ? 0.689 0.116 8.825 1.00 94.81 188 ILE A O 1
ATOM 1531 N N . ALA A 1 189 ? 2.219 1.365 7.768 1.00 93.31 189 ALA A N 1
ATOM 1532 C CA . ALA A 1 189 ? 2.362 0.439 6.648 1.00 93.31 189 ALA A CA 1
ATOM 1533 C C . ALA A 1 189 ? 2.928 -0.909 7.103 1.00 93.31 189 ALA A C 1
ATOM 1535 O O . ALA A 1 189 ? 2.421 -1.942 6.670 1.00 93.31 189 ALA A O 1
ATOM 1536 N N . GLN A 1 190 ? 3.920 -0.908 7.995 1.00 94.31 190 GLN A N 1
ATOM 1537 C CA . GLN A 1 190 ? 4.487 -2.118 8.578 1.00 94.31 190 GLN A CA 1
ATOM 1538 C C . GLN A 1 190 ? 3.452 -2.866 9.425 1.00 94.31 190 GLN A C 1
ATOM 1540 O O . GLN A 1 190 ? 3.207 -4.038 9.161 1.00 94.31 190 GLN A O 1
ATOM 1545 N N . GLU A 1 191 ? 2.775 -2.193 10.361 1.00 95.38 191 GLU A N 1
ATOM 1546 C CA . GLU A 1 191 ? 1.758 -2.807 11.231 1.00 95.38 191 GLU A CA 1
ATOM 1547 C C . GLU A 1 191 ? 0.618 -3.455 10.427 1.00 95.38 191 GLU A C 1
ATOM 1549 O O . GLU A 1 191 ? 0.176 -4.562 10.751 1.00 95.38 191 GLU A O 1
ATOM 1554 N N . VAL A 1 192 ? 0.155 -2.781 9.365 1.00 95.00 192 VAL A N 1
ATOM 1555 C CA . VAL A 1 192 ? -0.851 -3.323 8.439 1.00 95.00 192 VAL A CA 1
ATOM 1556 C C . VAL A 1 192 ? -0.288 -4.512 7.670 1.00 95.00 192 VAL A C 1
ATOM 1558 O O . VAL A 1 192 ? -0.943 -5.548 7.613 1.00 95.00 192 VAL A O 1
ATOM 1561 N N . THR A 1 193 ? 0.915 -4.386 7.104 1.00 94.12 193 THR A N 1
ATOM 1562 C CA . THR A 1 193 ? 1.556 -5.453 6.319 1.00 94.12 193 THR A CA 1
ATOM 1563 C C . THR A 1 193 ? 1.739 -6.710 7.164 1.00 94.12 193 THR A C 1
ATOM 1565 O O . THR A 1 193 ? 1.290 -7.782 6.772 1.00 94.12 193 THR A O 1
ATOM 1568 N N . GLU A 1 194 ? 2.320 -6.592 8.355 1.00 94.25 194 GLU A N 1
ATOM 1569 C CA . GLU A 1 194 ? 2.507 -7.728 9.255 1.00 94.25 194 GLU A CA 1
ATOM 1570 C C . GLU A 1 194 ? 1.181 -8.414 9.590 1.00 94.25 194 GLU A C 1
ATOM 1572 O O . GLU A 1 194 ? 1.118 -9.637 9.605 1.00 94.25 194 GLU A O 1
ATOM 1577 N N . ARG A 1 195 ? 0.103 -7.655 9.819 1.00 95.06 195 ARG A N 1
ATOM 1578 C CA . ARG A 1 195 ? -1.207 -8.231 10.158 1.00 95.06 195 ARG A CA 1
ATOM 1579 C C . ARG A 1 195 ? -1.869 -8.945 8.995 1.00 95.06 195 ARG A C 1
ATOM 1581 O O . ARG A 1 195 ? -2.403 -10.028 9.196 1.00 95.06 195 ARG A O 1
ATOM 1588 N N . ILE A 1 196 ? -1.828 -8.384 7.788 1.00 93.88 196 ILE A N 1
ATOM 1589 C CA . ILE A 1 196 ? -2.473 -9.030 6.638 1.00 93.88 196 ILE A CA 1
ATOM 1590 C C . ILE A 1 196 ? -1.738 -10.297 6.176 1.00 93.88 196 ILE A C 1
ATOM 1592 O O . ILE A 1 196 ? -2.351 -11.116 5.492 1.00 93.88 196 ILE A O 1
ATOM 1596 N N . PHE A 1 197 ? -0.465 -10.468 6.551 1.00 91.25 197 PHE A N 1
ATOM 1597 C CA . PHE A 1 197 ? 0.343 -11.656 6.252 1.00 91.25 197 PHE A CA 1
ATOM 1598 C C . PHE A 1 197 ? 0.453 -12.666 7.414 1.00 91.25 197 PHE A C 1
ATOM 1600 O O . PHE A 1 197 ? 1.038 -13.728 7.208 1.00 91.25 197 PHE A O 1
ATOM 1607 N N . ARG A 1 198 ? -0.099 -12.371 8.601 1.00 88.12 198 ARG A N 1
ATOM 1608 C CA . ARG A 1 198 ? -0.237 -13.329 9.720 1.00 88.12 198 ARG A CA 1
ATOM 1609 C C . ARG A 1 198 ? -1.379 -14.304 9.480 1.00 88.12 198 ARG A C 1
ATOM 1611 O O . ARG A 1 198 ? -1.161 -15.514 9.680 1.00 88.12 198 ARG A O 1
#

pLDDT: mean 77.25, std 21.15, range [30.95, 96.94]

Nearest PDB structures (foldseek):
  7fyd-assembly1_A  TM=4.315E-01  e=5.523E-01  Homo sapiens
  4azr-assembly1_B  TM=4.017E-01  e=1.972E+00  Homo sapiens
  1mdc-assembly1_A  TM=4.371E-01  e=4.523E+00  Manduca sexta
  1bwy-assembly1_A  TM=4.111E-01  e=3.831E+00  Bos taurus

Solvent-accessible surface area (backbone atoms only — not comparable to full-atom values): 12320 Å² total; per-residue (Å²): 142,84,84,89,87,89,84,92,82,89,85,78,91,82,78,79,89,73,82,80,87,75,88,84,84,88,82,90,78,84,83,76,81,76,76,69,75,77,77,72,75,77,74,79,87,74,71,51,76,67,53,48,62,71,70,47,71,60,60,43,60,87,86,90,57,76,26,53,57,45,80,48,78,44,85,50,99,58,42,49,36,38,41,37,34,42,48,87,78,60,48,31,33,43,37,39,32,58,67,44,93,69,34,40,34,23,31,47,67,87,37,71,46,77,41,97,45,72,67,55,34,52,50,50,51,36,33,42,68,74,53,41,57,71,49,79,48,77,57,98,59,36,37,35,36,33,43,34,43,96,88,45,39,40,39,38,64,41,70,77,65,88,82,63,71,70,25,54,36,35,47,78,85,42,81,45,80,31,82,28,61,63,58,45,49,52,51,52,33,46,58,50,50,56,57,62,73,106

Sequence (198 aa):
MKRRNYLTTVGGIALTPALSLGKTESETEPNPEIEHPALEPLEEVRLAPEEYKRLLPTVIGVEDGTLEVSHNEFKLGVGKLIRSYYSHDPTLRVTYTEKAENQVRAKAGGLFFYPDYLNHAASFLSLFDKRVEYRRKKTERFVFHTYTIDGWRATVRDELGPTEEHSFAVIDNDGISFKSREEKRQHIAQEVTERIFR

Radius of gyration: 27.02 Å; Cα contacts (8 Å, |Δi|>4): 291; chains: 1; bounding box: 75×83×43 Å

Mean predicted aligned error: 13.65 Å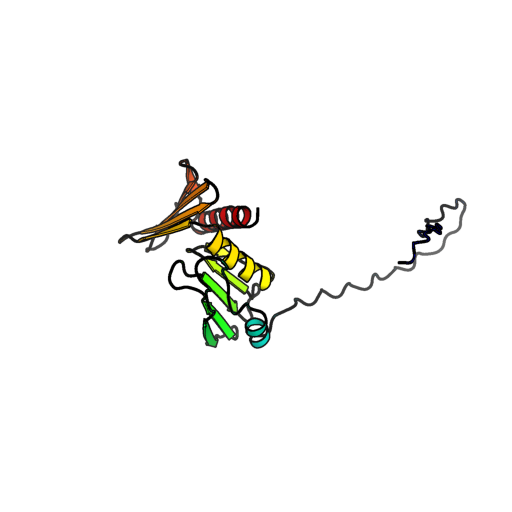

Secondary structure (DSSP, 8-state):
-----------------------------PPP-------------PPPHHHHHHHS-SEE-SSS--EE-EEEEEEETTEEEEEEE--SSS--EEEEETTSSS-EEEEETTEEE--SSHHHHHHHHHHHHHH-EEEEEE-SSEEEEEEEETTEEEEEEEESSSPPS-EEEEETTEEEEESSHHHHHHHHHHHHHHHHH-

Organism: NCBI:txid1202767

Foldseek 3Di:
DDDDDDDDDDDDDDDDPDDDDDDDDDDDDDDDPPPPPPPDPDPLPADDPVNLVVPADQWAEDDPDTFGWDWDWDQDPQGIWIWIFRDDPPTWIWIAGRNDPQRIWTDGQRAIDRDSDNVLSRLQSRLCVVFWPWDWDDDPFWIWIWTDGPNKIKIFTDGPDDFDQWGWMQINNDIDIDRGPVRVRVVVNVVSSVRSVD